Protein AF-A0A0F7HPR6-F1 (afdb_monomer_lite)

Radius of gyration: 33.05 Å; chains: 1; bounding box: 105×75×85 Å

pLDDT: mean 78.43, std 25.04, range [25.97, 98.12]

Organism: NCBI:txid407035

Secondary structure (DSSP, 8-state):
--------------------------------------------------------------------PPPP----PPP-BTTTTPPEEEEEEE-TTS-EEEEEEEEEE--EE--TTS--EESS-EEEEEEETTEEEEEEEE-SSSSEEPPP-TT-SEEEEEEEGGGGGG--EESS--TT-BSS-EEE-S-GGG----S--GGG--EEEEESTTT--GGGEEEEEEE-TTS-EEEEEEEEEE--EE--TTS-EEESS-EEEEEEETTEEEEEEEE-SSSEEPP--TT--EEEEEEEGGGGGT--EEEE-

Foldseek 3Di:
DDDDDDDDDDDDDDDDDDDDDDDDDDDDDDDDDDDDDDDDDDDDDDDDDDDDDDDDDDDDDDDDDDDDDDPDPPPPDPWDFQCPPWDKAAQFDQDLQRDTDGHRQKIKTDKDFDDLVAKKKKQDWKWKWFAAPSHTAFIKTADDDGIAIDDRDNLGGIIMIMDGPVCPVVITMIRHDDPPYYYDRIDTPHDPVNGDDHWDDPVPDDFAFPDALVNLPPVFKDAQWDQDFQRDTDGHHQKIKGDKAFDDLVWKKWWADWWKKWFDQVNHTDGIDTDPDDRGIDDRDPNTGIIMIMDGNVCSRVTTMGTHD

Structure (mmCIF, N/CA/C/O backbone):
data_AF-A0A0F7HPR6-F1
#
_entry.id   AF-A0A0F7HPR6-F1
#
loop_
_atom_site.group_PDB
_atom_site.id
_atom_site.type_symbol
_atom_site.label_atom_id
_atom_site.label_alt_id
_atom_site.label_comp_id
_atom_site.label_asym_id
_atom_site.label_entity_id
_atom_site.label_seq_id
_atom_site.pdbx_PDB_ins_code
_atom_site.Cartn_x
_atom_site.Cartn_y
_atom_site.Cartn_z
_atom_site.occupancy
_atom_site.B_iso_or_equiv
_atom_site.auth_seq_id
_atom_site.auth_comp_id
_atom_site.auth_asym_id
_atom_site.auth_atom_id
_atom_site.pdbx_PDB_model_num
ATOM 1 N N . MET A 1 1 ? -60.932 -25.871 7.232 1.00 42.25 1 MET A N 1
ATOM 2 C CA . MET A 1 1 ? -62.118 -26.356 6.479 1.00 42.25 1 MET A CA 1
ATOM 3 C C . MET A 1 1 ? -62.679 -25.167 5.708 1.00 42.25 1 MET A C 1
ATOM 5 O O . MET A 1 1 ? -62.732 -24.107 6.314 1.00 42.25 1 MET A O 1
ATOM 9 N N . ARG A 1 2 ? -63.089 -25.339 4.436 1.00 34.47 2 ARG A N 1
ATOM 10 C CA . ARG A 1 2 ? -63.225 -24.277 3.396 1.00 34.47 2 ARG A CA 1
ATOM 11 C C . ARG A 1 2 ? -61.843 -23.750 2.936 1.00 34.47 2 ARG A C 1
ATOM 13 O O . ARG A 1 2 ? -61.062 -23.415 3.815 1.00 34.47 2 ARG A O 1
ATOM 20 N N . LEU A 1 3 ? -61.380 -23.757 1.672 1.00 40.06 3 LEU A N 1
ATOM 21 C CA . LEU A 1 3 ? -61.882 -24.068 0.303 1.00 40.06 3 LEU A CA 1
ATOM 22 C C . LEU A 1 3 ? -62.270 -22.853 -0.573 1.00 40.06 3 LEU A C 1
ATOM 24 O O . LEU A 1 3 ? -63.297 -22.240 -0.304 1.00 40.06 3 LEU A O 1
ATOM 28 N N . LEU A 1 4 ? -61.450 -22.620 -1.623 1.00 50.12 4 LEU A N 1
ATOM 29 C CA . LEU A 1 4 ? -61.552 -21.785 -2.856 1.00 50.12 4 LEU A CA 1
ATOM 30 C C . LEU A 1 4 ? -60.158 -21.156 -3.116 1.00 50.12 4 LEU A C 1
ATOM 32 O O . LEU A 1 4 ? -59.693 -20.423 -2.255 1.00 50.12 4 LEU A O 1
ATOM 36 N N . LEU A 1 5 ? -59.368 -21.419 -4.170 1.00 54.47 5 LEU A N 1
ATOM 37 C CA . LEU A 1 5 ? -59.476 -22.232 -5.401 1.00 54.47 5 LEU A CA 1
ATOM 38 C C . LEU A 1 5 ? -60.064 -21.551 -6.667 1.00 54.47 5 LEU A C 1
ATOM 40 O O . LEU A 1 5 ? -61.205 -21.813 -7.030 1.00 54.47 5 LEU A O 1
ATOM 44 N N . PHE A 1 6 ? -59.212 -20.788 -7.373 1.00 46.88 6 PHE A N 1
ATOM 45 C CA . PHE A 1 6 ? -59.125 -20.600 -8.845 1.00 46.88 6 PHE A CA 1
ATOM 46 C C . PHE A 1 6 ? -57.628 -20.344 -9.196 1.00 46.88 6 PHE A C 1
ATOM 48 O O . PHE A 1 6 ? -56.932 -19.838 -8.320 1.00 46.88 6 PHE A O 1
ATOM 55 N N . ILE A 1 7 ? -56.970 -20.694 -10.320 1.00 51.09 7 ILE A N 1
ATOM 56 C CA . ILE A 1 7 ? -57.270 -21.283 -11.655 1.00 51.09 7 ILE A CA 1
ATOM 57 C C . ILE A 1 7 ? -57.458 -20.293 -12.838 1.00 51.09 7 ILE A C 1
ATOM 59 O O . ILE A 1 7 ? -58.494 -19.645 -12.920 1.00 51.09 7 ILE A O 1
ATOM 63 N N . ILE A 1 8 ? -56.514 -20.370 -13.812 1.00 44.34 8 ILE A N 1
ATOM 64 C CA . ILE A 1 8 ? -56.563 -19.960 -15.253 1.00 44.34 8 ILE A CA 1
ATOM 65 C C . ILE A 1 8 ? -56.542 -18.438 -15.561 1.00 44.34 8 ILE A C 1
ATOM 67 O O . ILE A 1 8 ? -57.151 -17.669 -14.835 1.00 44.34 8 ILE A O 1
ATOM 71 N N . LEU A 1 9 ? -55.936 -17.914 -16.650 1.00 41.19 9 LEU A N 1
ATOM 72 C CA . LEU A 1 9 ? -54.880 -18.347 -17.609 1.00 41.19 9 LEU A CA 1
ATOM 73 C C . LEU A 1 9 ? -54.579 -17.153 -18.564 1.00 41.19 9 LEU A C 1
ATOM 75 O O . LEU A 1 9 ? -55.382 -16.227 -18.640 1.00 41.19 9 LEU A O 1
ATOM 79 N N . SER A 1 10 ? -53.508 -17.262 -19.363 1.00 37.22 10 SER A N 1
ATOM 80 C CA . SER A 1 10 ? -53.408 -16.830 -20.782 1.00 37.22 10 SER A CA 1
ATOM 81 C C . SER A 1 10 ? -52.384 -15.744 -21.127 1.00 37.22 10 SER A C 1
ATOM 83 O O . SER A 1 10 ? -52.450 -14.599 -20.700 1.00 37.22 10 SER A O 1
ATOM 85 N N . ILE A 1 11 ? -51.477 -16.159 -22.010 1.00 49.25 11 ILE A N 1
ATOM 86 C CA . ILE A 1 11 ? -50.471 -15.379 -22.734 1.00 49.25 11 ILE A CA 1
ATOM 87 C C . ILE A 1 11 ? -51.144 -14.501 -23.802 1.00 49.25 11 ILE A C 1
ATOM 89 O O . ILE A 1 11 ? -52.072 -14.959 -24.470 1.00 49.25 11 ILE A O 1
ATOM 93 N N . ILE A 1 12 ? -50.586 -13.316 -24.068 1.00 56.28 12 ILE A N 1
ATOM 94 C CA . ILE A 1 12 ? -50.635 -12.694 -25.401 1.00 56.28 12 ILE A CA 1
ATOM 95 C C . ILE A 1 12 ? -49.199 -12.372 -25.823 1.00 56.28 12 ILE A C 1
ATOM 97 O O . ILE A 1 12 ? -48.470 -11.702 -25.098 1.00 56.28 12 ILE A O 1
ATOM 101 N N . VAL A 1 13 ? -48.809 -12.854 -27.003 1.00 48.03 13 VAL A N 1
ATOM 102 C CA . VAL A 1 13 ? -47.590 -12.448 -27.714 1.00 48.03 13 VAL A CA 1
ATOM 103 C C . VAL A 1 13 ? -48.007 -11.510 -28.841 1.00 48.03 13 VAL A C 1
ATOM 105 O O . VAL A 1 13 ? -48.967 -11.805 -29.552 1.00 48.03 13 VAL A O 1
ATOM 108 N N . LEU A 1 14 ? -47.257 -10.428 -29.048 1.00 47.72 14 LEU A N 1
ATOM 109 C CA . LEU A 1 14 ? -47.277 -9.674 -30.298 1.00 47.72 14 LEU A CA 1
ATOM 110 C C . LEU A 1 14 ? -45.856 -9.573 -30.852 1.00 47.72 14 LEU A C 1
ATOM 112 O O . LEU A 1 14 ? -44.939 -9.121 -30.175 1.00 47.72 14 LEU A O 1
ATOM 116 N N . VAL A 1 15 ? -45.706 -10.022 -32.096 1.00 53.66 15 VAL A N 1
ATOM 117 C CA . VAL A 1 15 ? -44.502 -9.912 -32.924 1.00 53.66 15 VAL A CA 1
ATOM 118 C C . VAL A 1 15 ? -44.902 -9.140 -34.172 1.00 53.66 15 VAL A C 1
ATOM 120 O O . VAL A 1 15 ? -45.971 -9.391 -34.730 1.00 53.66 15 VAL A O 1
ATOM 123 N N . GLY A 1 16 ? -44.045 -8.223 -34.612 1.00 33.28 16 GLY A N 1
ATOM 124 C CA . GLY A 1 16 ? -44.257 -7.450 -35.828 1.00 33.28 16 GLY A CA 1
ATOM 125 C C . GLY A 1 16 ? -43.684 -6.037 -35.729 1.00 33.28 16 GLY A C 1
ATOM 126 O O . GLY A 1 16 ? -44.111 -5.299 -34.854 1.00 33.28 16 GLY A O 1
ATOM 127 N N . CYS A 1 17 ? -42.837 -5.518 -36.615 1.00 35.78 17 CYS A N 1
ATOM 128 C CA . CYS A 1 17 ? -41.800 -6.033 -37.524 1.00 35.78 17 CYS A CA 1
ATOM 129 C C . CYS A 1 17 ? -41.499 -4.888 -38.509 1.00 35.78 17 CYS A C 1
ATOM 131 O O . CYS A 1 17 ? -42.431 -4.262 -38.999 1.00 35.78 17 CYS A O 1
ATOM 133 N N . ASN A 1 18 ? -40.227 -4.753 -38.893 1.00 35.78 18 ASN A N 1
ATOM 134 C CA . ASN A 1 18 ? -39.758 -4.169 -40.157 1.00 35.78 18 ASN A CA 1
ATOM 135 C C . ASN A 1 18 ? -39.940 -2.656 -40.416 1.00 35.78 18 ASN A C 1
ATOM 137 O O . ASN A 1 18 ? -41.046 -2.199 -40.686 1.00 35.78 18 ASN A O 1
ATOM 141 N N . GLN A 1 19 ? -38.816 -1.947 -40.586 1.00 37.94 19 GLN A N 1
ATOM 142 C CA . GLN A 1 19 ? -38.522 -1.340 -41.893 1.00 37.94 19 GLN A CA 1
ATOM 143 C C . GLN A 1 19 ? -37.030 -1.011 -42.100 1.00 37.94 19 GLN A C 1
ATOM 145 O O . GLN A 1 19 ? -36.415 -0.293 -41.319 1.00 37.94 19 GLN A O 1
ATOM 150 N N . GLU A 1 20 ? -36.485 -1.535 -43.198 1.00 36.25 20 GLU A N 1
ATOM 151 C CA . GLU A 1 20 ? -35.382 -0.958 -43.987 1.00 36.25 20 GLU A CA 1
ATOM 152 C C . GLU A 1 20 ? -35.839 0.390 -44.611 1.00 36.25 20 GLU A C 1
ATOM 154 O O . GLU A 1 20 ? -37.042 0.653 -44.648 1.00 36.25 20 GLU A O 1
ATOM 159 N N . GLN A 1 21 ? -35.013 1.307 -45.136 1.00 39.78 21 GLN A N 1
ATOM 160 C CA . GLN A 1 21 ? -33.616 1.316 -45.629 1.00 39.78 21 GLN A CA 1
ATOM 161 C C . GLN A 1 21 ? -33.081 2.788 -45.525 1.00 39.78 21 GLN A C 1
ATOM 163 O O . GLN A 1 21 ? -33.871 3.669 -45.173 1.00 39.78 21 GLN A O 1
ATOM 168 N N . PRO A 1 22 ? -31.800 3.118 -45.814 1.00 53.78 22 PRO A N 1
ATOM 169 C CA . PRO A 1 22 ? -31.277 4.491 -45.755 1.00 53.78 22 PRO A CA 1
ATOM 170 C C . PRO A 1 22 ? -31.397 5.222 -47.112 1.00 53.78 22 PRO A C 1
ATOM 172 O O . PRO A 1 22 ? -31.820 4.626 -48.105 1.00 53.78 22 PRO A O 1
ATOM 175 N N . PRO A 1 23 ? -30.939 6.482 -47.184 1.00 42.06 23 PRO A N 1
ATOM 176 C CA . PRO A 1 23 ? -30.288 7.009 -48.379 1.00 42.06 23 PRO A CA 1
ATOM 177 C C . PRO A 1 23 ? -28.822 7.403 -48.119 1.00 42.06 23 PRO A C 1
ATOM 179 O O . PRO A 1 23 ? -28.443 7.783 -47.012 1.00 42.06 23 PRO A O 1
ATOM 182 N N . GLU A 1 24 ? -28.020 7.324 -49.175 1.00 37.41 24 GLU A N 1
ATOM 183 C CA . GLU A 1 24 ? -26.676 7.900 -49.284 1.00 37.41 24 GLU A CA 1
ATOM 184 C C . GLU A 1 24 ? -26.774 9.393 -49.657 1.00 37.41 24 GLU A C 1
ATOM 186 O O . GLU A 1 24 ? -27.790 9.816 -50.208 1.00 37.41 24 GLU A O 1
ATOM 191 N N . ASP A 1 25 ? -25.706 10.166 -49.436 1.00 30.36 25 ASP A N 1
ATOM 192 C CA . ASP A 1 25 ? -25.142 10.993 -50.516 1.00 30.36 25 ASP A CA 1
ATOM 193 C C . ASP A 1 25 ? -23.698 11.411 -50.181 1.00 30.36 25 ASP A C 1
ATOM 195 O O . ASP A 1 25 ? -23.391 11.803 -49.052 1.00 30.36 25 ASP A O 1
ATOM 199 N N . GLU A 1 26 ? -22.803 11.323 -51.164 1.00 36.09 26 GLU A N 1
ATOM 200 C CA . GLU A 1 26 ? -21.435 11.849 -51.080 1.00 36.09 26 GLU A CA 1
ATOM 201 C C . GLU A 1 26 ? -21.403 13.319 -51.526 1.00 36.09 26 GLU A C 1
ATOM 203 O O . GLU A 1 26 ? -22.214 13.736 -52.350 1.00 36.09 26 GLU A O 1
ATOM 208 N N . ASN A 1 27 ? -20.406 14.094 -51.088 1.00 29.94 27 ASN A N 1
ATOM 209 C CA . ASN A 1 27 ? -19.780 15.125 -51.927 1.00 29.94 27 ASN A CA 1
ATOM 210 C C . ASN A 1 27 ? -18.374 15.472 -51.398 1.00 29.94 27 ASN A C 1
ATOM 212 O O . ASN A 1 27 ? -18.103 15.344 -50.206 1.00 29.94 27 ASN A O 1
ATOM 216 N N . ALA A 1 28 ? -17.479 15.881 -52.299 1.00 31.31 28 ALA A N 1
ATOM 217 C CA . ALA A 1 28 ? -16.045 16.090 -52.047 1.00 31.31 28 ALA A CA 1
ATOM 218 C C . ALA A 1 28 ? -15.588 17.489 -52.532 1.00 31.31 28 ALA A C 1
ATOM 220 O O . ALA A 1 28 ? -16.435 18.362 -52.698 1.00 31.31 28 ALA A O 1
ATOM 221 N N . ILE A 1 29 ? -14.283 17.655 -52.834 1.00 31.78 29 ILE A N 1
ATOM 222 C CA . ILE A 1 29 ? -13.607 18.872 -53.368 1.00 31.78 29 ILE A CA 1
ATOM 223 C C . ILE A 1 29 ? -13.316 19.898 -52.241 1.00 31.78 29 ILE A C 1
ATOM 225 O O . ILE A 1 29 ? -14.244 20.437 -51.652 1.00 31.78 29 ILE A O 1
ATOM 229 N N . GLN A 1 30 ? -12.086 20.027 -51.709 1.00 30.05 30 GLN A N 1
ATOM 230 C CA . GLN A 1 30 ? -10.780 20.488 -52.261 1.00 30.05 30 GLN A CA 1
ATOM 231 C C . GLN A 1 30 ? -10.606 22.021 -52.330 1.00 30.05 30 GLN A C 1
ATOM 233 O O . GLN A 1 30 ? -11.304 22.677 -53.092 1.00 30.05 30 GLN A O 1
ATOM 238 N N . ASP A 1 31 ? -9.646 22.549 -51.556 1.00 26.34 31 ASP A N 1
ATOM 239 C CA . ASP A 1 31 ? -8.414 23.269 -51.980 1.00 26.34 31 ASP A CA 1
ATOM 240 C C . ASP A 1 31 ? -7.549 23.492 -50.699 1.00 26.34 31 ASP A C 1
ATOM 242 O O . ASP A 1 31 ? -8.129 23.574 -49.615 1.00 26.34 31 ASP A O 1
ATOM 246 N N . GLU A 1 32 ? -6.207 23.444 -50.612 1.00 31.98 32 GLU A N 1
ATOM 247 C CA . GLU A 1 32 ? -5.037 23.696 -51.501 1.00 31.98 32 GLU A CA 1
ATOM 248 C C . GLU A 1 32 ? -4.606 25.170 -51.680 1.00 31.98 32 GLU A C 1
ATOM 250 O O . GLU A 1 32 ? -5.445 26.067 -51.648 1.00 31.98 32 GLU A O 1
ATOM 255 N N . THR A 1 33 ? -3.297 25.400 -51.939 1.00 27.27 33 THR A N 1
ATOM 256 C CA . THR A 1 33 ? -2.590 26.722 -52.078 1.00 27.27 33 THR A CA 1
ATOM 257 C C . THR A 1 33 ? -2.244 27.380 -50.714 1.00 27.27 33 THR A C 1
ATOM 259 O O . THR A 1 33 ? -3.151 27.670 -49.941 1.00 27.27 33 THR A O 1
ATOM 262 N N . SER A 1 34 ? -0.988 27.463 -50.219 1.00 29.58 34 SER A N 1
ATOM 263 C CA . SER A 1 34 ? 0.229 28.239 -50.628 1.00 29.58 34 SER A CA 1
ATOM 264 C C . SER A 1 34 ? 0.097 29.776 -50.437 1.00 29.58 34 SER A C 1
ATOM 266 O O . SER A 1 34 ? -1.025 30.271 -50.392 1.00 29.58 34 SER A O 1
ATOM 268 N N . GLU A 1 35 ? 1.117 30.626 -50.204 1.00 30.45 35 GLU A N 1
ATOM 269 C CA . GLU A 1 35 ? 2.611 30.617 -50.212 1.00 30.45 35 GLU A CA 1
ATOM 270 C C . GLU A 1 35 ? 3.121 31.520 -49.035 1.00 30.45 35 GLU A C 1
ATOM 272 O O . GLU A 1 35 ? 2.364 32.366 -48.565 1.00 30.45 35 GLU A O 1
ATOM 277 N N . GLU A 1 36 ? 4.254 31.288 -48.346 1.00 28.09 36 GLU A N 1
ATOM 278 C CA . GLU A 1 36 ? 5.690 31.568 -48.658 1.00 28.09 36 GLU A CA 1
ATOM 279 C C . GLU A 1 36 ? 6.175 33.047 -48.482 1.00 28.09 36 GLU A C 1
ATOM 281 O O . GLU A 1 36 ? 5.437 33.982 -48.776 1.00 28.09 36 GLU A O 1
ATOM 286 N N . ASN A 1 37 ? 7.459 33.228 -48.088 1.00 29.25 37 ASN A N 1
ATOM 287 C CA . ASN A 1 37 ? 8.299 34.461 -48.053 1.00 29.25 37 ASN A CA 1
ATOM 288 C C . ASN A 1 37 ? 8.077 35.457 -46.877 1.00 29.25 37 ASN A C 1
ATOM 290 O O . ASN A 1 37 ? 6.956 35.615 -46.411 1.00 29.25 37 ASN A O 1
ATOM 294 N N . THR A 1 38 ? 9.068 36.183 -46.312 1.00 27.17 38 THR A N 1
ATOM 295 C CA . THR A 1 38 ? 10.557 36.304 -46.479 1.00 27.17 38 THR A CA 1
ATOM 296 C C . THR A 1 38 ? 11.140 36.981 -45.201 1.00 27.17 38 THR A C 1
ATOM 298 O O . THR A 1 38 ? 10.465 3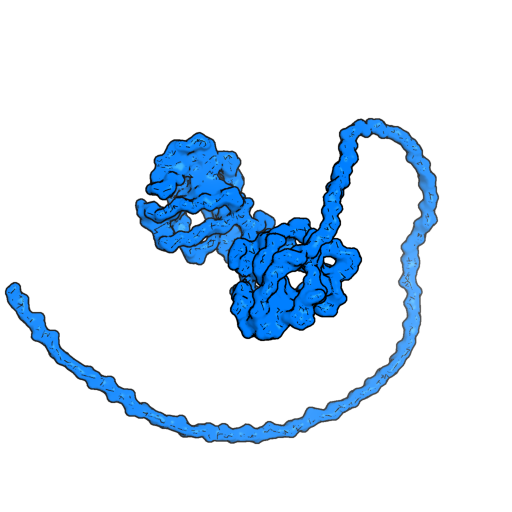7.859 -44.676 1.00 27.17 38 THR A O 1
ATOM 301 N N . VAL A 1 39 ? 12.218 36.509 -44.541 1.00 28.83 39 VAL A N 1
ATOM 302 C CA . VAL A 1 39 ? 13.685 36.753 -44.749 1.00 28.83 39 VAL A CA 1
ATOM 303 C C . VAL A 1 39 ? 14.242 38.090 -44.180 1.00 28.83 39 VAL A C 1
ATOM 305 O O . VAL A 1 39 ? 13.776 39.146 -44.588 1.00 28.83 39 VAL A O 1
ATOM 308 N N . GLU A 1 40 ? 15.296 37.983 -43.335 1.00 30.33 40 GLU A N 1
ATOM 309 C CA . GLU A 1 40 ? 16.289 39.013 -42.882 1.00 30.33 40 GLU A CA 1
ATOM 310 C C . GLU A 1 40 ? 15.754 40.226 -42.046 1.00 30.33 40 GLU A C 1
ATOM 312 O O . GLU A 1 40 ? 14.558 40.502 -42.050 1.00 30.33 40 GLU A O 1
ATOM 317 N N . ASP A 1 41 ? 16.526 40.959 -41.214 1.00 25.97 41 A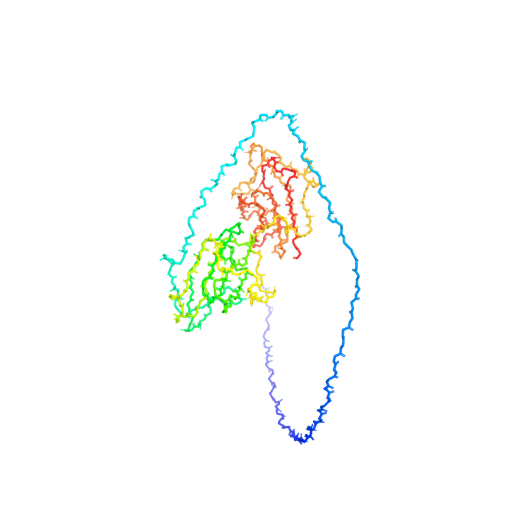SP A N 1
ATOM 318 C CA . ASP A 1 41 ? 17.986 40.984 -40.940 1.00 25.97 41 ASP A CA 1
ATOM 319 C C . ASP A 1 41 ? 18.349 41.436 -39.483 1.00 25.97 41 ASP A C 1
ATOM 321 O O . ASP A 1 41 ? 17.463 41.762 -38.688 1.00 25.97 41 ASP A O 1
ATOM 325 N N . ASP A 1 42 ? 19.657 41.477 -39.180 1.00 27.22 42 ASP A N 1
ATOM 326 C CA . ASP A 1 42 ? 20.412 42.033 -38.026 1.00 27.22 42 ASP A CA 1
ATOM 327 C C . ASP A 1 42 ? 19.833 43.231 -37.220 1.00 27.22 42 ASP A C 1
ATOM 329 O O . ASP A 1 42 ? 19.223 44.146 -37.776 1.00 27.22 42 ASP A O 1
ATOM 333 N N . THR A 1 43 ? 20.213 43.349 -35.927 1.00 29.39 43 THR A N 1
ATOM 334 C CA . THR A 1 43 ? 21.189 44.365 -35.403 1.00 29.39 43 THR A CA 1
ATOM 335 C C . THR A 1 43 ? 21.323 44.332 -33.856 1.00 29.39 43 THR A C 1
ATOM 337 O O . THR A 1 43 ? 20.371 44.043 -33.134 1.00 29.39 43 THR A O 1
ATOM 340 N N . GLU A 1 44 ? 22.520 44.650 -33.343 1.00 30.39 44 GLU A N 1
ATOM 341 C CA . GLU A 1 44 ? 22.894 44.790 -31.920 1.00 30.39 44 GLU A CA 1
ATOM 342 C C . GLU A 1 44 ? 22.322 46.056 -31.228 1.00 30.39 44 GLU A C 1
ATOM 344 O O . GLU A 1 44 ? 22.182 47.090 -31.873 1.00 30.39 44 GLU A O 1
ATOM 349 N N . GLU A 1 45 ? 22.156 46.052 -29.894 1.00 30.02 45 GLU A N 1
ATOM 350 C CA . GLU A 1 45 ? 22.864 47.009 -29.006 1.00 30.02 45 GLU A CA 1
ATOM 351 C C . GLU A 1 45 ? 22.797 46.582 -27.518 1.00 30.02 45 GLU A C 1
ATOM 353 O O . GLU A 1 45 ? 22.067 45.655 -27.164 1.00 30.02 45 GLU A O 1
ATOM 358 N N . ALA A 1 46 ? 23.586 47.222 -26.639 1.00 29.59 46 ALA A N 1
ATOM 359 C CA . ALA A 1 46 ? 23.808 46.779 -25.254 1.00 29.59 46 ALA A CA 1
ATOM 360 C C . ALA A 1 46 ? 23.772 47.911 -24.203 1.00 29.59 46 ALA A C 1
ATOM 362 O O . ALA A 1 46 ? 24.239 49.020 -24.453 1.00 29.59 46 ALA A O 1
ATOM 363 N N . ALA A 1 47 ? 23.291 47.591 -22.993 1.00 30.1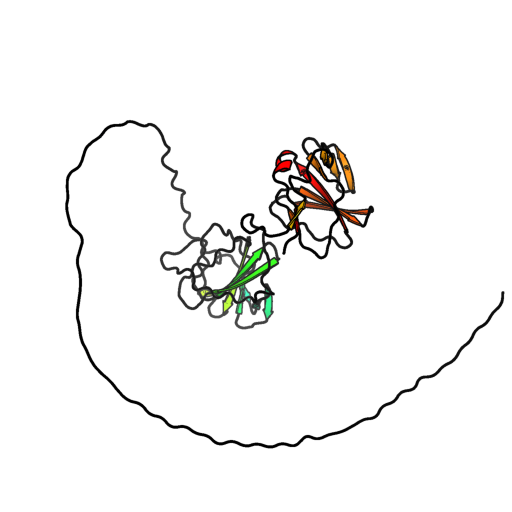1 47 ALA A N 1
ATOM 364 C CA . ALA A 1 47 ? 23.393 48.370 -21.745 1.00 30.11 47 ALA A CA 1
ATOM 365 C C . ALA A 1 47 ? 22.956 47.463 -20.559 1.00 30.11 47 ALA A C 1
ATOM 367 O O . ALA A 1 47 ? 22.090 46.618 -20.762 1.00 30.11 47 ALA A O 1
ATOM 368 N N . SER A 1 48 ? 23.454 47.548 -19.316 1.00 28.12 48 SER A N 1
ATOM 369 C CA . SER A 1 48 ? 24.471 48.421 -18.697 1.00 28.12 48 SER A CA 1
ATOM 370 C C . SER A 1 48 ? 25.107 47.733 -17.460 1.00 28.12 48 SER A C 1
ATOM 372 O O . SER A 1 48 ? 24.654 46.666 -17.061 1.00 28.12 48 SER A O 1
ATOM 374 N N . SER A 1 49 ? 26.127 48.377 -16.869 1.00 30.23 49 SER A N 1
ATOM 375 C CA . SER A 1 49 ? 26.514 48.426 -15.429 1.00 30.23 49 SER A CA 1
ATOM 376 C C . SER A 1 49 ? 25.649 47.655 -14.403 1.00 30.23 49 SER A C 1
ATOM 378 O O . SER A 1 49 ? 24.426 47.741 -14.461 1.00 30.23 49 SER A O 1
ATOM 380 N N . GLU A 1 50 ? 26.183 47.058 -13.333 1.00 30.41 50 GLU A N 1
ATOM 381 C CA . GLU A 1 50 ? 27.514 47.151 -12.691 1.00 30.41 50 GLU A CA 1
ATOM 382 C C . GLU A 1 50 ? 27.640 46.005 -11.660 1.00 30.41 50 GLU A C 1
ATOM 384 O O . GLU A 1 50 ? 26.619 45.472 -11.238 1.00 30.41 50 GLU A O 1
ATOM 389 N N . GLU A 1 51 ? 28.852 45.663 -11.207 1.00 30.75 51 GLU A N 1
ATOM 390 C CA . GLU A 1 51 ? 29.154 45.555 -9.764 1.00 30.75 51 GLU A CA 1
ATOM 391 C C . GLU A 1 51 ? 30.674 45.481 -9.509 1.00 30.75 51 GLU A C 1
ATOM 393 O O . GLU A 1 51 ? 31.467 45.275 -10.434 1.00 30.75 51 GLU A O 1
ATOM 398 N N . THR A 1 52 ? 31.085 45.729 -8.263 1.00 29.41 52 THR A N 1
ATOM 399 C CA . THR A 1 52 ? 32.445 46.168 -7.911 1.00 29.41 52 THR A CA 1
ATOM 400 C C . THR A 1 52 ? 33.257 45.105 -7.167 1.00 29.41 52 THR A C 1
ATOM 402 O O . THR A 1 52 ? 32.866 44.631 -6.104 1.00 29.41 52 THR A O 1
ATOM 405 N N . ASP A 1 53 ? 34.453 44.801 -7.673 1.00 30.11 53 ASP A N 1
ATOM 406 C CA . ASP A 1 53 ? 35.439 43.953 -6.993 1.00 30.11 53 ASP A CA 1
ATOM 407 C C . ASP A 1 53 ? 36.178 44.738 -5.886 1.00 30.11 53 ASP A C 1
ATOM 409 O O . ASP A 1 53 ? 36.734 45.814 -6.134 1.00 30.11 53 ASP A O 1
ATOM 413 N N . THR A 1 54 ? 36.184 44.240 -4.645 1.00 31.05 54 THR A N 1
ATOM 414 C CA . THR A 1 54 ? 36.995 44.786 -3.538 1.00 31.05 54 THR A CA 1
ATOM 415 C C . THR A 1 54 ? 37.299 43.714 -2.486 1.00 31.05 54 THR A C 1
ATOM 417 O O . THR A 1 54 ? 36.435 43.295 -1.720 1.00 31.05 54 THR A O 1
ATOM 420 N N . GLN A 1 55 ? 38.569 43.320 -2.405 1.00 38.38 55 GLN A N 1
ATOM 421 C CA . GLN A 1 55 ? 39.128 42.483 -1.336 1.00 38.38 55 GLN A CA 1
ATOM 422 C C . GLN A 1 55 ? 39.324 43.288 -0.037 1.00 38.38 55 GLN A C 1
ATOM 424 O O . GLN A 1 55 ? 39.616 44.479 -0.123 1.00 38.38 55 GLN A O 1
ATOM 429 N N . ILE A 1 56 ? 39.299 42.629 1.136 1.00 33.03 56 ILE A N 1
ATOM 430 C CA . ILE A 1 56 ? 40.274 42.843 2.235 1.00 33.03 56 ILE A CA 1
ATOM 431 C C . ILE A 1 56 ? 40.163 41.767 3.344 1.00 33.03 56 ILE A C 1
ATOM 433 O O . ILE A 1 56 ? 39.117 41.585 3.953 1.00 33.03 56 ILE A O 1
ATOM 437 N N . GLU A 1 57 ? 41.299 41.092 3.544 1.00 30.83 57 GLU A N 1
ATOM 438 C CA . GLU A 1 57 ? 41.937 40.515 4.751 1.00 30.83 57 GLU A CA 1
ATOM 439 C C . GLU A 1 57 ? 41.150 39.848 5.907 1.00 30.83 57 GLU A C 1
ATOM 441 O O . GLU A 1 57 ? 40.198 40.372 6.483 1.00 30.83 57 GLU A O 1
ATOM 446 N N . ASP A 1 58 ? 41.725 38.717 6.337 1.00 32.06 58 ASP A N 1
ATOM 447 C CA . ASP A 1 58 ? 41.417 37.915 7.525 1.00 32.06 58 ASP A CA 1
ATOM 448 C C . ASP A 1 58 ? 41.343 38.674 8.863 1.00 32.06 58 ASP A C 1
ATOM 450 O O . ASP A 1 58 ? 42.061 39.647 9.118 1.00 32.06 58 ASP A O 1
ATOM 454 N N . LYS A 1 59 ? 40.628 38.066 9.822 1.00 30.38 59 LYS A N 1
ATOM 455 C CA . LYS A 1 59 ? 40.972 38.154 11.249 1.00 30.38 59 LYS A CA 1
ATOM 456 C C . LYS A 1 59 ? 40.912 36.789 11.930 1.00 30.38 59 LYS A C 1
ATOM 458 O O . LYS A 1 59 ? 39.959 36.040 11.758 1.00 30.38 59 LYS A O 1
ATOM 463 N N . LEU A 1 60 ? 41.948 36.508 12.717 1.00 35.56 60 LEU A N 1
ATOM 464 C CA . LEU A 1 60 ? 42.174 35.237 13.401 1.00 35.56 60 LEU A CA 1
ATOM 465 C C . LEU A 1 60 ? 41.404 35.109 14.725 1.00 35.56 60 LEU A C 1
ATOM 467 O O . LEU A 1 60 ? 41.318 36.071 15.482 1.00 35.56 60 LEU A O 1
ATOM 471 N N . GLU A 1 61 ? 40.989 33.863 14.977 1.00 32.09 61 GLU A N 1
ATOM 472 C CA . GLU A 1 61 ? 40.950 33.140 16.263 1.00 32.09 61 GLU A CA 1
ATOM 473 C C . GLU A 1 61 ? 40.166 33.705 17.466 1.00 32.09 61 GLU A C 1
ATOM 475 O O . GLU A 1 61 ? 40.447 34.784 17.985 1.00 32.09 61 GLU A O 1
ATOM 480 N N . GLY A 1 62 ? 39.325 32.833 18.044 1.00 28.94 62 GLY A N 1
ATOM 481 C CA . GLY A 1 62 ? 39.261 32.705 19.504 1.00 28.94 62 GLY A CA 1
ATOM 482 C C . GLY A 1 62 ? 37.895 32.418 20.129 1.00 28.94 62 GLY A C 1
ATOM 483 O O . GLY A 1 62 ? 37.362 33.306 20.788 1.00 28.94 62 GLY A O 1
ATOM 484 N N . ASP A 1 63 ? 37.394 31.182 20.031 1.00 26.41 63 ASP A N 1
ATOM 485 C CA . ASP A 1 63 ? 36.630 30.570 21.132 1.00 26.41 63 ASP A CA 1
ATOM 486 C C . ASP A 1 63 ? 36.763 29.035 21.107 1.00 26.41 63 ASP A C 1
ATOM 488 O O . ASP A 1 63 ? 36.882 28.439 20.033 1.00 26.41 63 ASP A O 1
ATOM 492 N N . ASP A 1 64 ? 36.761 28.407 22.282 1.00 38.00 64 ASP A N 1
ATOM 493 C CA . ASP A 1 64 ? 36.862 26.952 22.456 1.00 38.00 64 ASP A CA 1
ATOM 494 C C . ASP A 1 64 ? 35.461 26.366 22.688 1.00 38.00 64 ASP A C 1
ATOM 496 O O . ASP A 1 64 ? 34.727 26.811 23.570 1.00 38.00 64 ASP A O 1
ATOM 500 N N . THR A 1 65 ? 35.068 25.321 21.955 1.00 34.22 65 THR A N 1
ATOM 501 C CA . THR A 1 65 ? 33.863 24.545 22.308 1.00 34.22 65 THR A CA 1
ATOM 502 C C . THR A 1 65 ? 34.081 23.052 22.090 1.00 34.22 65 THR A C 1
ATOM 504 O O . THR A 1 65 ? 34.517 22.614 21.026 1.00 34.22 65 THR A O 1
ATOM 507 N N . GLU A 1 66 ? 33.806 22.258 23.124 1.00 36.16 66 GLU A N 1
ATOM 508 C CA . GLU A 1 66 ? 34.043 20.815 23.113 1.00 36.16 66 GLU A CA 1
ATOM 509 C C . GLU A 1 66 ? 32.983 20.045 22.309 1.00 36.16 66 GLU A C 1
ATOM 511 O O . GLU A 1 66 ? 31.800 20.377 22.316 1.00 36.16 66 GLU A O 1
ATOM 516 N N . GLY A 1 67 ? 33.407 18.921 21.726 1.00 43.16 67 GLY A N 1
ATOM 517 C CA . GLY A 1 67 ? 32.625 17.686 21.798 1.00 43.16 67 GLY A CA 1
ATOM 518 C C . GLY A 1 67 ? 31.269 17.641 21.090 1.00 43.16 67 GLY A C 1
ATOM 519 O O . GLY A 1 67 ? 30.267 17.352 21.736 1.00 43.16 67 GLY A O 1
ATOM 520 N N . TYR A 1 68 ? 31.260 17.740 19.758 1.00 35.47 68 TYR A N 1
ATOM 521 C CA . TYR A 1 68 ? 30.247 17.043 18.956 1.00 35.47 68 TYR A CA 1
ATOM 522 C C . TYR A 1 68 ? 30.882 15.884 18.195 1.00 35.47 68 TYR A C 1
ATOM 524 O O . TYR A 1 68 ? 31.994 15.989 17.673 1.00 35.47 68 TYR A O 1
ATOM 532 N N . GLY A 1 69 ? 30.185 14.747 18.185 1.00 37.59 69 GLY A N 1
ATOM 533 C CA . GLY A 1 69 ? 30.638 13.552 17.487 1.00 37.59 69 GLY A CA 1
ATOM 534 C C . GLY A 1 69 ? 30.777 13.833 15.996 1.00 37.59 69 GLY A C 1
ATOM 535 O O . GLY A 1 69 ? 29.869 14.388 15.380 1.00 37.59 69 GLY A O 1
ATOM 536 N N . LYS A 1 70 ? 31.901 13.416 15.404 1.00 35.59 70 LYS A N 1
ATOM 537 C CA . LYS A 1 70 ? 31.985 13.254 13.951 1.00 35.59 70 LYS A CA 1
ATOM 538 C C . LYS A 1 70 ? 30.816 12.343 13.544 1.00 35.59 70 LYS A C 1
ATOM 540 O O . LYS A 1 70 ? 30.741 11.256 14.119 1.00 35.59 70 LYS A O 1
ATOM 545 N N . PRO A 1 71 ? 29.933 12.736 12.605 1.00 40.69 71 PRO A N 1
ATOM 546 C CA . PRO A 1 71 ? 28.881 11.840 12.148 1.00 40.69 71 PRO A CA 1
ATOM 547 C C . PRO A 1 71 ? 29.538 10.559 11.639 1.00 40.69 71 PRO A C 1
ATOM 549 O O . PRO A 1 71 ? 30.516 10.617 10.881 1.00 40.69 71 PRO A O 1
ATOM 552 N N . GLU A 1 72 ? 29.048 9.407 12.096 1.00 38.62 72 GLU A N 1
ATOM 553 C CA . GLU A 1 72 ? 29.470 8.142 11.513 1.00 38.62 72 GLU A CA 1
ATOM 554 C C . GLU A 1 72 ? 29.073 8.186 10.041 1.00 38.62 72 GLU A C 1
ATOM 556 O O . GLU A 1 72 ? 27.901 8.357 9.704 1.00 38.62 72 GLU A O 1
ATOM 561 N N . LYS A 1 73 ? 30.070 8.113 9.148 1.00 38.59 73 LYS A N 1
ATOM 562 C CA . LYS A 1 73 ? 29.771 7.961 7.732 1.00 38.59 73 LYS A CA 1
ATOM 563 C C . LYS A 1 73 ? 29.142 6.580 7.611 1.00 38.59 73 LYS A C 1
ATOM 565 O O . LYS A 1 73 ? 29.861 5.595 7.763 1.00 38.59 73 LYS A O 1
ATOM 570 N N . SER A 1 74 ? 27.834 6.540 7.364 1.00 45.88 74 SER A N 1
ATOM 571 C CA . SER A 1 74 ? 27.142 5.315 6.978 1.00 45.88 74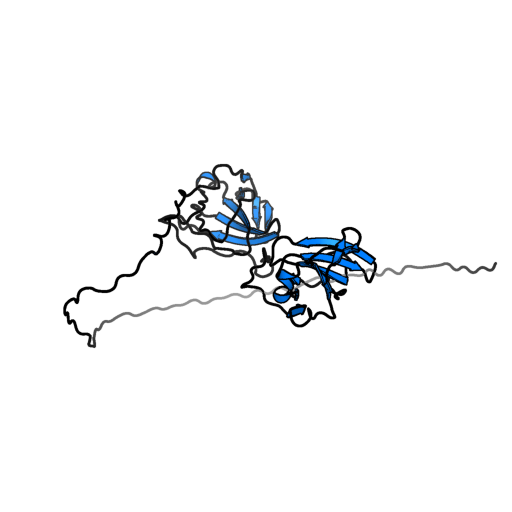 SER A CA 1
ATOM 572 C C . SER A 1 74 ? 27.970 4.625 5.897 1.00 45.88 74 SER A C 1
ATOM 574 O O . SER A 1 74 ? 28.377 5.270 4.922 1.00 45.88 74 SER A O 1
ATOM 576 N N . GLU A 1 75 ? 28.289 3.347 6.095 1.00 46.53 75 GLU A N 1
ATOM 577 C CA . GLU A 1 75 ? 28.924 2.556 5.048 1.00 46.53 75 GLU A CA 1
ATOM 578 C C . GLU A 1 75 ? 27.858 2.247 3.998 1.00 46.53 75 GLU A C 1
ATOM 580 O O . GLU A 1 75 ? 27.165 1.234 4.068 1.00 46.53 75 GLU A O 1
ATOM 585 N N . GLU A 1 76 ? 27.710 3.185 3.057 1.00 63.28 76 GLU A N 1
ATOM 586 C CA . GLU A 1 76 ? 26.947 3.032 1.819 1.00 63.28 76 GLU A CA 1
ATOM 587 C C . GLU A 1 76 ? 27.320 1.685 1.193 1.00 63.28 76 GLU A C 1
ATOM 589 O O . GLU A 1 76 ? 28.449 1.483 0.733 1.00 63.28 76 GLU A O 1
ATOM 594 N N . GLN A 1 77 ? 26.381 0.740 1.244 1.00 74.94 77 GLN A N 1
ATOM 595 C CA . GLN A 1 77 ? 26.550 -0.556 0.608 1.00 74.94 77 GLN A CA 1
ATOM 596 C C . GLN A 1 77 ? 26.629 -0.339 -0.911 1.00 74.94 77 GLN A C 1
ATOM 598 O O . GLN A 1 77 ? 25.980 0.572 -1.430 1.00 74.94 77 GLN A O 1
ATOM 603 N N . PRO A 1 78 ? 27.448 -1.122 -1.636 1.00 87.06 78 PRO A N 1
ATOM 604 C CA . PRO A 1 78 ? 27.511 -1.006 -3.087 1.00 87.06 78 PRO A CA 1
ATOM 605 C C . PRO A 1 78 ? 26.129 -1.305 -3.697 1.00 87.06 78 PRO A C 1
ATOM 607 O O . PRO A 1 78 ? 25.446 -2.190 -3.175 1.00 87.06 78 PRO A O 1
ATOM 610 N N . PRO A 1 79 ? 25.732 -0.629 -4.793 1.00 92.88 79 PRO A N 1
ATOM 611 C CA . PRO A 1 79 ? 24.472 -0.905 -5.475 1.00 92.88 79 PRO A CA 1
ATOM 612 C C . PRO A 1 79 ? 24.314 -2.389 -5.822 1.00 92.88 79 PRO A C 1
ATOM 614 O O . PRO A 1 79 ? 25.229 -3.021 -6.359 1.00 92.88 79 PRO A O 1
ATOM 617 N N . GLU A 1 80 ? 23.141 -2.930 -5.519 1.00 95.31 80 GLU A N 1
ATOM 618 C CA . GLU A 1 80 ? 22.765 -4.327 -5.728 1.00 95.31 80 GLU A CA 1
ATOM 619 C C . GLU A 1 80 ? 21.704 -4.401 -6.830 1.00 95.31 80 GLU A C 1
ATOM 621 O O . GLU A 1 80 ? 20.702 -3.687 -6.764 1.00 95.31 80 GLU A O 1
ATOM 626 N N . ASP A 1 81 ? 21.925 -5.249 -7.841 1.00 96.31 81 ASP A N 1
ATOM 627 C CA . ASP A 1 81 ? 20.908 -5.555 -8.852 1.00 96.31 81 ASP A CA 1
ATOM 628 C C . ASP A 1 81 ? 19.894 -6.558 -8.290 1.00 96.31 81 ASP A C 1
ATOM 630 O O . ASP A 1 81 ? 20.194 -7.737 -8.064 1.00 96.31 81 ASP A O 1
ATOM 634 N N . LEU A 1 82 ? 18.670 -6.076 -8.106 1.00 96.19 82 LEU A N 1
ATOM 635 C CA . LEU A 1 82 ? 17.560 -6.826 -7.537 1.00 96.19 82 LEU A CA 1
ATOM 636 C C . LEU A 1 82 ? 16.927 -7.822 -8.520 1.00 96.19 82 LEU A C 1
ATOM 638 O O . LEU A 1 82 ? 16.062 -8.588 -8.102 1.00 96.19 82 LEU A O 1
ATOM 642 N N . LEU A 1 83 ? 17.328 -7.843 -9.799 1.00 95.25 83 LEU A N 1
ATOM 643 C CA . LEU A 1 83 ? 16.845 -8.832 -10.774 1.00 95.25 83 LEU A CA 1
ATOM 644 C C . LEU A 1 83 ? 17.678 -10.118 -10.815 1.00 95.25 83 LEU A C 1
ATOM 646 O O . LEU A 1 83 ? 17.203 -11.127 -11.338 1.00 95.25 83 LEU A O 1
ATOM 650 N N . SER A 1 84 ? 18.873 -10.109 -10.225 1.00 86.81 84 SER A N 1
ATOM 651 C CA . SER A 1 84 ? 19.851 -11.203 -10.271 1.00 86.81 84 SER A CA 1
ATOM 652 C C . SER A 1 84 ? 19.321 -12.593 -9.862 1.00 86.81 84 SER A C 1
ATOM 654 O O . SER A 1 84 ? 19.689 -13.584 -10.495 1.00 86.81 84 SER A O 1
ATOM 656 N N . ASP A 1 85 ? 18.420 -12.671 -8.874 1.00 85.31 85 ASP A N 1
ATOM 657 C CA . ASP A 1 85 ? 17.741 -13.908 -8.428 1.00 85.31 85 ASP A CA 1
ATOM 658 C C . ASP A 1 85 ? 16.235 -13.967 -8.814 1.00 85.31 85 ASP A C 1
ATOM 660 O O . ASP A 1 85 ? 15.509 -14.887 -8.418 1.00 85.31 85 ASP A O 1
ATOM 664 N N . VAL A 1 86 ? 15.726 -13.009 -9.602 1.00 89.31 86 VAL A N 1
ATOM 665 C CA . VAL A 1 86 ? 14.287 -12.873 -9.906 1.00 89.31 86 VAL A CA 1
ATOM 666 C C . VAL A 1 86 ? 13.858 -13.698 -11.122 1.00 89.31 86 VAL A C 1
ATOM 668 O O . VAL A 1 86 ? 14.451 -13.671 -12.200 1.00 89.31 86 VAL A O 1
ATOM 671 N N . THR A 1 87 ? 12.744 -14.419 -10.973 1.00 91.00 87 THR A N 1
ATOM 672 C CA . THR A 1 87 ? 12.120 -15.160 -12.077 1.00 91.00 87 THR A CA 1
ATOM 673 C C . THR A 1 87 ? 11.174 -14.266 -12.877 1.00 91.00 87 THR A C 1
ATOM 675 O O . THR A 1 87 ? 10.337 -13.561 -12.320 1.00 91.00 87 THR A O 1
ATOM 678 N N . PHE A 1 88 ? 11.269 -14.348 -14.207 1.00 95.00 88 PHE A N 1
ATOM 679 C CA . PHE A 1 88 ? 10.356 -13.666 -15.121 1.00 95.00 88 PHE A CA 1
ATOM 680 C C . PHE A 1 88 ? 9.223 -14.586 -15.597 1.00 95.00 88 PHE A C 1
ATOM 682 O O . PHE A 1 88 ? 9.461 -15.639 -16.200 1.00 95.00 88 PHE A O 1
ATOM 689 N N . LYS A 1 89 ? 7.981 -14.139 -15.406 1.00 96.06 89 LYS A N 1
ATOM 690 C CA . LYS A 1 89 ? 6.771 -14.708 -15.997 1.00 96.06 89 LYS A CA 1
ATOM 691 C C . LYS A 1 89 ? 6.639 -14.248 -17.450 1.00 96.06 89 LYS A C 1
ATOM 693 O O . LYS A 1 89 ? 6.352 -13.093 -17.754 1.00 96.06 89 LYS A O 1
ATOM 698 N N . GLU A 1 90 ? 6.864 -15.189 -18.354 1.00 96.69 90 GLU A N 1
ATOM 699 C CA . GLU A 1 90 ? 6.907 -14.980 -19.802 1.00 96.69 90 GLU A CA 1
ATOM 700 C C . GLU A 1 90 ? 5.505 -14.883 -20.434 1.00 96.69 90 GLU A C 1
ATOM 702 O O . GLU A 1 90 ? 4.632 -15.706 -20.152 1.00 96.69 90 GLU A O 1
ATOM 707 N N . GLY A 1 91 ? 5.309 -13.932 -21.353 1.00 96.62 91 GLY A N 1
ATOM 708 C CA . GLY A 1 91 ? 4.070 -13.757 -22.125 1.00 96.62 91 GLY A CA 1
ATOM 709 C C . GLY A 1 91 ? 3.005 -12.868 -21.475 1.00 96.62 91 GLY A C 1
ATOM 710 O O . GLY A 1 91 ? 1.868 -12.861 -21.950 1.00 96.62 91 GLY A O 1
ATOM 711 N N . PHE A 1 92 ? 3.364 -12.135 -20.420 1.00 96.25 92 PHE A N 1
ATOM 712 C CA . PHE A 1 92 ? 2.489 -11.227 -19.677 1.00 96.25 92 PHE A CA 1
ATOM 713 C C . PHE A 1 92 ? 3.185 -9.892 -19.396 1.00 96.25 92 PHE A C 1
ATOM 715 O O . PHE A 1 92 ? 4.415 -9.814 -19.374 1.00 96.25 92 PHE A O 1
ATOM 722 N N . TRP A 1 93 ? 2.383 -8.860 -19.152 1.00 95.81 93 TRP A N 1
ATOM 723 C CA . TRP A 1 93 ? 2.788 -7.598 -18.527 1.00 95.81 93 TRP A CA 1
ATOM 724 C C . TRP A 1 93 ? 1.710 -7.174 -17.530 1.00 95.81 93 TRP A C 1
ATOM 726 O O . TRP A 1 93 ? 0.562 -7.612 -17.644 1.00 95.81 93 TRP A O 1
ATOM 736 N N . ILE A 1 94 ? 2.072 -6.324 -16.574 1.00 95.44 94 ILE A N 1
ATOM 737 C CA . ILE A 1 94 ? 1.090 -5.643 -15.732 1.00 95.44 94 ILE A CA 1
ATOM 738 C C . ILE A 1 94 ? 0.443 -4.514 -16.538 1.00 95.44 94 ILE A C 1
ATOM 740 O O . ILE A 1 94 ? 1.138 -3.633 -17.046 1.00 95.44 94 ILE A O 1
ATOM 744 N N . ASN A 1 95 ? -0.881 -4.564 -16.678 1.00 89.81 95 ASN A N 1
ATOM 745 C CA . ASN A 1 95 ? -1.658 -3.528 -17.353 1.00 89.81 95 ASN A CA 1
ATOM 746 C C . ASN A 1 95 ? -1.933 -2.319 -16.434 1.00 89.81 95 ASN A C 1
ATOM 748 O O . ASN A 1 95 ? -1.632 -2.331 -15.243 1.00 89.81 95 ASN A O 1
ATOM 752 N N . TYR A 1 96 ? -2.602 -1.295 -16.971 1.00 89.25 96 TYR A N 1
ATOM 753 C CA . TYR A 1 96 ? -2.967 -0.055 -16.262 1.00 89.25 96 TYR A CA 1
ATOM 754 C C . TYR A 1 96 ? -4.034 -0.216 -15.148 1.00 89.25 96 TYR A C 1
ATOM 756 O O . TYR A 1 96 ? -4.716 0.748 -14.807 1.00 89.25 96 TYR A O 1
ATOM 764 N N . LYS A 1 97 ? -4.224 -1.435 -14.629 1.00 89.31 97 LYS A N 1
ATOM 765 C CA . LYS A 1 97 ? -5.083 -1.808 -13.491 1.00 89.31 97 LYS A CA 1
ATOM 766 C C . LYS A 1 97 ? -4.374 -2.726 -12.484 1.00 89.31 97 LYS A C 1
ATOM 768 O O . LYS A 1 97 ? -5.020 -3.225 -11.567 1.00 89.31 97 LYS A O 1
ATOM 773 N N . GLY A 1 98 ? -3.092 -3.034 -12.693 1.00 90.25 98 GLY A N 1
ATOM 774 C CA . GLY A 1 98 ? -2.366 -4.014 -11.884 1.00 90.25 98 GLY A CA 1
ATOM 775 C C . GLY A 1 98 ? -2.584 -5.478 -12.279 1.00 90.25 98 GLY A C 1
ATOM 776 O O . GLY A 1 98 ? -2.040 -6.360 -11.614 1.00 90.25 98 GLY A O 1
ATOM 777 N N . GLU A 1 99 ? -3.350 -5.762 -13.340 1.00 93.50 99 GLU A N 1
ATOM 778 C CA . GLU A 1 99 ? -3.700 -7.127 -13.756 1.00 93.50 99 GLU A CA 1
ATOM 779 C C . GLU A 1 99 ? -2.671 -7.714 -14.743 1.00 93.50 99 GLU A C 1
ATOM 781 O O . GLU A 1 99 ? -2.116 -7.011 -15.590 1.00 93.50 99 GLU A O 1
ATOM 786 N N . ASP A 1 100 ? -2.479 -9.037 -14.692 1.00 95.12 100 ASP A N 1
ATOM 787 C CA . ASP A 1 100 ? -1.720 -9.817 -15.683 1.00 95.12 100 ASP A CA 1
ATOM 788 C C . ASP A 1 100 ? -2.433 -9.827 -17.056 1.00 95.12 100 ASP A C 1
ATOM 790 O O . ASP A 1 100 ? -3.312 -10.659 -17.307 1.00 95.12 100 ASP A O 1
ATOM 794 N N . ASP A 1 101 ? -2.027 -8.953 -17.981 1.00 95.50 101 ASP A N 1
ATOM 795 C CA . ASP A 1 101 ? -2.540 -8.937 -19.358 1.00 95.50 101 ASP A CA 1
ATOM 796 C C . ASP A 1 101 ? -1.686 -9.799 -20.307 1.00 95.50 101 ASP A C 1
ATOM 798 O O . ASP A 1 101 ? -0.451 -9.806 -20.269 1.00 95.50 101 ASP A O 1
ATOM 802 N N . ALA A 1 102 ? -2.360 -10.562 -21.170 1.00 96.62 102 ALA A N 1
ATOM 803 C CA . ALA A 1 102 ? -1.758 -11.634 -21.960 1.00 96.62 102 ALA A CA 1
ATOM 804 C C . ALA A 1 102 ? -1.102 -11.101 -23.246 1.00 96.62 102 ALA A C 1
ATOM 806 O O . ALA A 1 102 ? -1.726 -11.012 -24.309 1.00 96.62 102 ALA A O 1
ATOM 807 N N . ARG A 1 103 ? 0.195 -10.793 -23.166 1.00 95.88 103 ARG A N 1
ATOM 808 C CA . ARG A 1 103 ? 0.950 -10.094 -24.212 1.00 95.88 103 ARG A CA 1
ATOM 809 C C . ARG A 1 103 ? 2.243 -10.840 -24.549 1.00 95.88 103 ARG A C 1
ATOM 811 O O . ARG A 1 103 ? 3.270 -10.684 -23.903 1.00 95.88 103 ARG A O 1
ATOM 818 N N . SER A 1 104 ? 2.202 -11.646 -25.612 1.00 96.56 104 SER A N 1
ATOM 819 C CA . SER A 1 104 ? 3.220 -12.667 -25.946 1.00 96.56 104 SER A CA 1
ATOM 820 C C . SER A 1 104 ? 4.652 -12.177 -26.221 1.00 96.56 104 SER A C 1
ATOM 822 O O . SER A 1 104 ? 5.564 -13.001 -26.286 1.00 96.56 104 SER A O 1
ATOM 824 N N . HIS A 1 105 ? 4.856 -10.870 -26.399 1.00 96.31 105 HIS A N 1
ATOM 825 C CA . HIS A 1 105 ? 6.168 -10.232 -26.555 1.00 96.31 105 HIS A CA 1
ATOM 826 C C . HIS A 1 105 ? 6.690 -9.583 -25.264 1.00 96.31 105 HIS A C 1
ATOM 828 O O . HIS A 1 105 ? 7.782 -9.028 -25.282 1.00 96.31 105 HIS A O 1
ATOM 834 N N . MET A 1 106 ? 5.948 -9.655 -24.159 1.00 97.62 106 MET A N 1
ATOM 835 C CA . MET A 1 106 ? 6.348 -9.131 -22.852 1.00 97.62 106 MET A CA 1
ATOM 836 C C . MET A 1 106 ? 6.758 -10.258 -21.899 1.00 97.62 106 MET A C 1
ATOM 838 O O . MET A 1 106 ? 6.392 -11.423 -22.089 1.00 97.62 106 MET A O 1
ATOM 842 N N . ALA A 1 107 ? 7.484 -9.894 -20.851 1.00 97.31 107 ALA A N 1
ATOM 843 C CA . ALA A 1 107 ? 7.617 -10.669 -19.627 1.00 97.31 107 ALA A CA 1
ATOM 844 C C . ALA A 1 107 ? 7.558 -9.721 -18.420 1.00 97.31 107 ALA A C 1
ATOM 846 O O . ALA A 1 107 ? 7.952 -8.558 -18.538 1.00 97.31 107 ALA A O 1
ATOM 847 N N . ARG A 1 108 ? 7.121 -10.222 -17.260 1.00 97.19 108 ARG A N 1
ATOM 848 C CA . ARG A 1 108 ? 7.169 -9.484 -15.988 1.00 97.19 108 ARG A CA 1
ATOM 849 C C . ARG A 1 108 ? 7.937 -10.225 -14.903 1.00 97.19 108 ARG A C 1
ATOM 851 O O . ARG A 1 108 ? 8.015 -11.449 -14.955 1.00 97.19 108 ARG A O 1
ATOM 858 N N . THR A 1 109 ? 8.440 -9.513 -13.908 1.00 97.31 109 THR A N 1
ATOM 859 C CA . THR A 1 109 ? 8.906 -10.095 -12.641 1.00 97.31 109 THR A CA 1
ATOM 860 C C . THR A 1 109 ? 7.718 -10.548 -11.788 1.00 97.31 109 THR A C 1
ATOM 862 O O . THR A 1 109 ? 6.578 -10.163 -12.055 1.00 97.31 109 THR A O 1
ATOM 865 N N . ASP A 1 110 ? 7.966 -11.332 -10.739 1.00 95.62 110 ASP A N 1
ATOM 866 C CA . ASP A 1 110 ? 7.099 -11.333 -9.550 1.00 95.62 110 ASP A CA 1
ATOM 867 C C . ASP A 1 110 ? 7.426 -10.112 -8.651 1.00 95.62 110 ASP A C 1
ATOM 869 O O . ASP A 1 110 ? 8.148 -9.207 -9.079 1.00 95.62 110 ASP A O 1
ATOM 873 N N . PHE A 1 111 ? 6.858 -10.029 -7.443 1.00 96.19 111 PHE A N 1
ATOM 874 C CA . PHE A 1 111 ? 7.068 -8.885 -6.544 1.00 96.19 111 PHE A CA 1
ATOM 875 C C . PHE A 1 111 ? 8.526 -8.755 -6.077 1.00 96.19 111 PHE A C 1
ATOM 877 O O . PHE A 1 111 ? 9.111 -9.716 -5.575 1.00 96.19 111 PHE A O 1
ATOM 884 N N . ILE A 1 112 ? 9.067 -7.539 -6.163 1.00 97.12 112 ILE A N 1
ATOM 885 C CA . ILE A 1 112 ? 10.368 -7.136 -5.617 1.00 97.12 112 ILE A CA 1
ATOM 886 C C . ILE A 1 112 ? 10.122 -6.156 -4.456 1.00 97.12 112 ILE A C 1
ATOM 888 O O . ILE A 1 112 ? 9.411 -5.170 -4.669 1.00 97.12 112 ILE A O 1
ATOM 892 N N . PRO A 1 113 ? 10.678 -6.381 -3.248 1.00 96.44 113 PRO A N 1
ATOM 893 C CA . PRO A 1 113 ? 10.546 -5.455 -2.121 1.00 96.44 113 PRO A CA 1
ATOM 894 C C . PRO A 1 113 ? 11.079 -4.051 -2.436 1.00 96.44 113 PRO A C 1
ATOM 896 O O . PRO A 1 113 ? 12.141 -3.901 -3.045 1.00 96.44 113 PRO A O 1
ATOM 899 N N . TYR A 1 114 ? 10.359 -3.027 -1.983 1.00 96.81 114 TYR A N 1
ATOM 900 C CA . TYR A 1 114 ? 10.636 -1.623 -2.274 1.00 96.81 114 TYR A CA 1
ATOM 901 C C . TYR A 1 114 ? 10.569 -0.775 -0.996 1.00 96.81 114 TYR A C 1
ATOM 903 O O . TYR A 1 114 ? 9.714 -0.981 -0.141 1.00 96.81 114 TYR A O 1
ATOM 911 N N . ASP A 1 115 ? 11.496 0.170 -0.863 1.00 96.19 115 ASP A N 1
ATOM 912 C CA . ASP A 1 115 ? 11.587 1.110 0.255 1.00 96.19 115 ASP A CA 1
ATOM 913 C C . ASP A 1 115 ? 11.584 2.539 -0.313 1.00 96.19 115 ASP A C 1
ATOM 915 O O . ASP A 1 115 ? 12.619 2.974 -0.825 1.00 96.19 115 ASP A O 1
ATOM 919 N N . PRO A 1 116 ? 10.470 3.294 -0.239 1.00 94.69 116 PRO A N 1
ATOM 920 C CA . PRO A 1 116 ? 10.351 4.612 -0.874 1.00 94.69 116 PRO A CA 1
ATOM 921 C C . PRO A 1 116 ? 11.330 5.671 -0.343 1.00 94.69 116 PRO A C 1
ATOM 923 O O . PRO A 1 116 ? 11.421 6.766 -0.900 1.00 94.69 116 PRO A O 1
ATOM 926 N N . LYS A 1 117 ? 12.084 5.370 0.723 1.00 94.69 117 LYS A N 1
ATOM 927 C CA . LYS A 1 117 ? 13.146 6.240 1.250 1.00 94.69 117 LYS A CA 1
ATOM 928 C C . LYS A 1 117 ? 14.449 6.134 0.447 1.00 94.69 117 LYS A C 1
ATOM 930 O O . LYS A 1 117 ? 15.317 6.991 0.612 1.00 94.69 117 LYS A O 1
ATOM 935 N N . LYS A 1 118 ? 14.595 5.116 -0.408 1.00 96.12 118 LYS A N 1
ATOM 936 C CA . LYS A 1 118 ? 15.770 4.886 -1.264 1.00 96.12 118 LYS A CA 1
ATOM 937 C C . LYS A 1 118 ? 15.530 5.349 -2.697 1.00 96.12 118 LYS A C 1
ATOM 939 O O . LYS A 1 118 ? 14.399 5.403 -3.173 1.00 96.12 118 LYS A O 1
ATOM 944 N N . ASP A 1 119 ? 16.622 5.641 -3.388 1.00 97.44 119 ASP A N 1
ATOM 945 C CA . ASP A 1 119 ? 16.638 5.778 -4.842 1.00 97.44 119 ASP A CA 1
ATOM 946 C C . ASP A 1 119 ? 16.734 4.392 -5.489 1.00 97.44 119 ASP A C 1
ATOM 948 O O . ASP A 1 119 ? 17.335 3.481 -4.921 1.00 97.44 119 ASP A O 1
ATOM 952 N N . TYR A 1 120 ? 16.181 4.236 -6.689 1.00 98.06 120 TYR A N 1
ATOM 953 C CA . TYR A 1 120 ? 16.242 2.994 -7.459 1.00 98.06 120 TYR A CA 1
ATOM 954 C C . TYR A 1 120 ? 16.432 3.319 -8.943 1.00 98.06 120 TYR A C 1
ATOM 956 O O . TYR A 1 120 ? 15.813 4.260 -9.436 1.00 98.06 120 TYR A O 1
ATOM 964 N N . THR A 1 121 ? 17.236 2.533 -9.664 1.00 98.12 121 THR A N 1
ATOM 965 C CA . THR A 1 121 ? 17.550 2.769 -11.088 1.00 98.12 121 THR A CA 1
ATOM 966 C C . THR A 1 121 ? 17.169 1.572 -11.955 1.00 98.12 121 THR A C 1
ATOM 968 O O . THR A 1 121 ? 17.583 0.453 -11.656 1.00 98.12 121 THR A O 1
ATOM 971 N N . VAL A 1 122 ? 16.460 1.800 -13.067 1.00 97.69 122 VAL A N 1
ATOM 972 C CA . VAL A 1 122 ? 16.296 0.821 -14.162 1.00 97.69 122 VAL A CA 1
ATOM 973 C C . VAL A 1 122 ? 17.238 1.154 -15.320 1.00 97.69 122 VAL A C 1
ATOM 975 O O . VAL A 1 122 ? 17.309 2.305 -15.746 1.00 97.69 122 VAL A O 1
ATOM 978 N N . THR A 1 123 ? 17.958 0.165 -15.856 1.00 96.12 123 THR A N 1
ATOM 979 C CA . THR A 1 123 ? 18.917 0.380 -16.968 1.00 96.12 123 THR A CA 1
ATOM 980 C C . THR A 1 123 ? 18.313 0.211 -18.364 1.00 96.12 123 THR A C 1
ATOM 982 O O . THR A 1 123 ? 18.906 0.631 -19.361 1.00 96.12 123 THR A O 1
ATOM 985 N N . ALA A 1 124 ? 17.110 -0.367 -18.456 1.00 95.19 124 ALA A N 1
ATOM 986 C CA . ALA A 1 124 ? 16.396 -0.573 -19.710 1.00 95.19 124 ALA A CA 1
ATOM 987 C C . ALA A 1 124 ? 14.915 -0.182 -19.619 1.00 95.19 124 ALA A C 1
ATOM 989 O O . ALA A 1 124 ? 14.263 -0.265 -18.575 1.00 95.19 124 ALA A O 1
ATOM 990 N N . ALA A 1 125 ? 14.375 0.219 -20.770 1.00 95.94 125 ALA A N 1
ATOM 991 C CA . ALA A 1 125 ? 13.012 0.714 -20.895 1.00 95.94 125 ALA A CA 1
ATOM 992 C C . ALA A 1 125 ? 11.982 -0.349 -20.498 1.00 95.94 125 ALA A C 1
ATOM 994 O O . ALA A 1 125 ? 11.932 -1.439 -21.077 1.00 95.94 125 ALA A O 1
ATOM 995 N N . SER A 1 126 ? 11.174 -0.018 -19.499 1.00 96.50 126 SER A N 1
ATOM 996 C CA . SER A 1 126 ? 10.342 -0.963 -18.763 1.00 96.50 126 SER A CA 1
ATOM 997 C C . SER A 1 126 ? 9.157 -0.252 -18.108 1.00 96.50 126 SER A C 1
ATOM 999 O O . SER A 1 126 ? 9.168 0.960 -17.891 1.00 96.50 126 SER A O 1
ATOM 1001 N N . TYR A 1 127 ? 8.113 -1.012 -17.792 1.00 97.31 127 TYR A N 1
ATOM 1002 C CA . TYR A 1 127 ? 7.000 -0.551 -16.971 1.00 97.31 127 TYR A CA 1
ATOM 1003 C C . TYR A 1 127 ? 7.259 -0.961 -15.522 1.00 97.31 127 TYR A C 1
ATOM 1005 O O . TYR A 1 127 ? 7.363 -2.159 -15.253 1.00 97.31 127 TYR A O 1
ATOM 1013 N N . VAL A 1 128 ? 7.318 -0.007 -14.593 1.00 97.94 128 VAL A N 1
ATOM 1014 C CA . VAL A 1 128 ? 7.364 -0.289 -13.149 1.00 97.94 128 VAL A CA 1
ATOM 1015 C C . VAL A 1 128 ? 5.962 -0.103 -12.596 1.00 97.94 128 VAL A C 1
ATOM 1017 O O . VAL A 1 128 ? 5.357 0.959 -12.752 1.00 97.94 128 VAL A O 1
ATOM 1020 N N . SER A 1 129 ? 5.435 -1.155 -11.982 1.00 98.06 129 SER A N 1
ATOM 1021 C CA . SER A 1 129 ? 4.118 -1.169 -11.348 1.00 98.06 129 SER A CA 1
ATOM 1022 C C . SER A 1 129 ? 4.293 -1.239 -9.839 1.00 98.06 129 SER A C 1
ATOM 1024 O O . SER A 1 129 ? 4.921 -2.172 -9.345 1.00 98.06 129 SER A O 1
ATOM 1026 N N . TYR A 1 130 ? 3.768 -0.245 -9.133 1.00 97.94 130 TYR A N 1
ATOM 1027 C CA . TYR A 1 130 ? 3.898 -0.052 -7.692 1.00 97.94 130 TYR A CA 1
ATOM 1028 C C . TYR A 1 130 ? 2.685 -0.638 -6.967 1.00 97.94 130 TYR A C 1
ATOM 1030 O O . TYR A 1 130 ? 1.556 -0.526 -7.455 1.00 97.94 130 TYR A O 1
ATOM 1038 N N . TYR A 1 131 ? 2.922 -1.250 -5.808 1.00 96.69 131 TYR A N 1
ATOM 1039 C CA . TYR A 1 131 ? 1.905 -1.934 -5.013 1.00 96.69 131 TYR A CA 1
ATOM 1040 C C . TYR A 1 131 ? 2.121 -1.718 -3.510 1.00 96.69 131 TYR A C 1
ATOM 1042 O O . TYR A 1 131 ? 3.247 -1.486 -3.063 1.00 96.69 131 TYR A O 1
ATOM 1050 N N . TYR A 1 132 ? 1.044 -1.884 -2.743 1.00 93.81 132 TYR A N 1
ATOM 1051 C CA . TYR A 1 132 ? 1.074 -2.092 -1.297 1.00 93.81 132 TYR A CA 1
ATOM 1052 C C . TYR A 1 132 ? 0.436 -3.447 -0.977 1.00 93.81 132 TYR A C 1
ATOM 1054 O O . TYR A 1 132 ? -0.750 -3.659 -1.233 1.00 93.81 132 TYR A O 1
ATOM 1062 N N . GLY A 1 133 ? 1.211 -4.401 -0.459 1.00 90.75 133 GLY A N 1
ATOM 1063 C CA . GLY A 1 133 ? 0.699 -5.753 -0.212 1.00 90.75 133 GLY A CA 1
ATOM 1064 C C . GLY A 1 133 ? 0.378 -6.489 -1.521 1.00 90.75 133 GLY A C 1
ATOM 1065 O O . GLY A 1 133 ? 1.281 -6.923 -2.233 1.00 90.75 133 GLY A O 1
ATOM 1066 N N . GLU A 1 134 ? -0.902 -6.647 -1.849 1.00 91.25 134 GLU A N 1
ATOM 1067 C CA . GLU A 1 134 ? -1.343 -7.076 -3.190 1.00 91.25 134 GLU A CA 1
ATOM 1068 C C . GLU A 1 134 ? -2.172 -5.990 -3.908 1.00 91.25 134 GLU A C 1
ATOM 1070 O O . GLU A 1 134 ? -2.551 -6.172 -5.065 1.00 91.25 134 GLU A O 1
ATOM 1075 N N . GLU A 1 135 ? -2.416 -4.838 -3.269 1.00 90.94 135 GLU A N 1
ATOM 1076 C CA . GLU A 1 135 ? -3.154 -3.723 -3.865 1.00 90.94 135 GLU A CA 1
ATOM 1077 C C . GLU A 1 135 ? -2.275 -2.946 -4.849 1.00 90.94 135 GLU A C 1
ATOM 1079 O O . GLU A 1 135 ? -1.183 -2.482 -4.519 1.00 90.94 135 GLU A O 1
ATOM 1084 N N . PHE A 1 136 ? -2.761 -2.800 -6.080 1.00 95.00 136 PHE A N 1
ATOM 1085 C CA . PHE A 1 136 ? -2.123 -1.999 -7.121 1.00 95.00 136 PHE A CA 1
ATOM 1086 C C . PHE A 1 136 ? -2.263 -0.503 -6.835 1.00 95.00 136 PHE A C 1
ATOM 1088 O O . PHE A 1 136 ? -3.344 -0.050 -6.473 1.00 95.00 136 PHE A O 1
ATOM 1095 N N . ILE A 1 137 ? -1.190 0.260 -7.057 1.00 95.19 137 ILE A N 1
ATOM 1096 C CA . ILE A 1 137 ? -1.169 1.722 -6.912 1.00 95.19 137 ILE A CA 1
ATOM 1097 C C . ILE A 1 137 ? -1.146 2.369 -8.299 1.00 95.19 137 ILE A C 1
ATOM 1099 O O . ILE A 1 137 ? -2.109 3.019 -8.693 1.00 95.19 137 ILE A O 1
ATOM 1103 N N . LYS A 1 138 ? -0.061 2.184 -9.063 1.00 96.31 138 LYS A N 1
ATOM 1104 C CA . LYS A 1 138 ? 0.098 2.740 -10.419 1.00 96.31 138 LYS A CA 1
ATOM 1105 C C . LYS A 1 138 ? 1.180 2.021 -11.222 1.00 96.31 138 LYS A C 1
ATOM 1107 O O . LYS A 1 138 ? 2.100 1.439 -10.655 1.00 96.31 138 LYS A O 1
ATOM 1112 N N . THR A 1 139 ? 1.108 2.131 -12.545 1.00 96.56 139 THR A N 1
ATOM 1113 C CA . THR A 1 139 ? 2.156 1.752 -13.501 1.00 96.56 139 THR A CA 1
ATOM 1114 C C . THR A 1 139 ? 2.730 2.985 -14.199 1.00 96.56 139 THR A C 1
ATOM 1116 O O . THR A 1 139 ? 2.028 3.675 -14.950 1.00 96.56 139 THR A O 1
ATOM 1119 N N . ASN A 1 140 ? 4.035 3.197 -14.036 1.00 96.44 140 ASN A N 1
ATOM 1120 C CA . ASN A 1 140 ? 4.822 4.161 -14.804 1.00 96.44 140 ASN A CA 1
ATOM 1121 C C . ASN A 1 140 ? 5.592 3.445 -15.920 1.00 96.44 140 ASN A C 1
ATOM 1123 O O . ASN A 1 140 ? 6.064 2.322 -15.742 1.00 96.44 140 ASN A O 1
ATOM 1127 N N . ASN A 1 141 ? 5.749 4.107 -17.061 1.00 96.25 141 ASN A N 1
ATOM 1128 C CA . ASN A 1 141 ? 6.591 3.674 -18.171 1.00 96.25 141 ASN A CA 1
ATOM 1129 C C . ASN A 1 141 ? 7.891 4.485 -18.195 1.00 96.25 141 ASN A C 1
ATOM 1131 O O . ASN A 1 141 ? 7.843 5.707 -18.344 1.00 96.25 141 ASN A O 1
ATOM 1135 N N . TYR A 1 142 ? 9.025 3.794 -18.128 1.00 96.06 142 TYR A N 1
ATOM 1136 C CA . TYR A 1 142 ? 10.366 4.367 -18.205 1.00 96.06 142 TYR A CA 1
ATOM 1137 C C . TYR A 1 142 ? 10.898 4.216 -19.631 1.00 96.06 142 TYR A C 1
ATOM 1139 O O . TYR A 1 142 ? 10.929 3.119 -20.197 1.00 96.06 142 TYR A O 1
ATOM 1147 N N . GLY A 1 143 ? 11.217 5.354 -20.249 1.00 90.25 143 GLY A N 1
ATOM 1148 C CA . GLY A 1 143 ? 11.440 5.471 -21.688 1.00 90.25 143 GLY A CA 1
ATOM 1149 C C . GLY A 1 143 ? 12.777 4.925 -22.200 1.00 90.25 143 GLY A C 1
ATOM 1150 O O . GLY A 1 143 ? 13.583 4.330 -21.491 1.00 90.25 143 GLY A O 1
ATOM 1151 N N . HIS A 1 144 ? 13.037 5.150 -23.489 1.00 83.00 144 HIS A N 1
ATOM 1152 C CA . HIS A 1 144 ? 14.334 4.867 -24.108 1.00 83.00 144 HIS A CA 1
ATOM 1153 C C . HIS A 1 144 ? 15.321 6.025 -23.853 1.00 83.00 144 HIS A C 1
ATOM 1155 O O . HIS A 1 144 ? 15.591 6.802 -24.767 1.00 83.00 144 HIS A O 1
ATOM 1161 N N . GLY A 1 145 ? 15.836 6.141 -22.622 1.00 79.38 145 GLY A N 1
ATOM 1162 C CA . GLY A 1 145 ? 16.819 7.171 -22.229 1.00 79.38 145 GLY A CA 1
ATOM 1163 C C . GLY A 1 145 ? 18.231 6.646 -21.926 1.00 79.38 145 GLY A C 1
ATOM 1164 O O . GLY A 1 145 ? 19.215 7.303 -22.257 1.00 79.38 145 GLY A O 1
ATOM 1165 N N . GLY A 1 146 ? 18.330 5.447 -21.347 1.00 88.31 146 GLY A N 1
ATOM 1166 C CA . GLY A 1 146 ? 19.527 4.941 -20.664 1.00 88.31 146 GLY A CA 1
ATOM 1167 C C . GLY A 1 146 ? 19.132 4.493 -19.256 1.00 88.31 146 GLY A C 1
ATOM 1168 O O . GLY A 1 146 ? 17.985 4.088 -19.061 1.00 88.31 146 GLY A O 1
ATOM 1169 N N . SER A 1 147 ? 20.043 4.618 -18.291 1.00 96.31 147 SER A N 1
ATOM 1170 C CA . SER A 1 147 ? 19.731 4.521 -16.861 1.00 96.31 147 SER A CA 1
ATOM 1171 C C . SER A 1 147 ? 18.693 5.579 -16.459 1.00 96.31 147 SER A C 1
ATOM 1173 O O . SER A 1 147 ? 18.885 6.765 -16.729 1.00 96.31 147 SER A O 1
ATOM 1175 N N . LEU A 1 148 ? 17.608 5.175 -15.796 1.00 97.56 148 LEU A N 1
ATOM 1176 C CA . LEU A 1 148 ? 16.576 6.080 -15.277 1.00 97.56 148 LEU A CA 1
ATOM 1177 C C . LEU A 1 148 ? 16.306 5.802 -13.795 1.00 97.56 148 LEU A C 1
ATOM 1179 O O . LEU A 1 148 ? 16.097 4.649 -13.410 1.00 97.56 148 LEU A O 1
ATOM 1183 N N . ILE A 1 149 ? 16.294 6.858 -12.981 1.00 97.88 149 ILE A N 1
ATOM 1184 C CA . ILE A 1 149 ? 15.851 6.806 -11.584 1.00 97.88 149 ILE A CA 1
ATOM 1185 C C . ILE A 1 149 ? 14.324 6.715 -11.593 1.00 97.88 149 ILE A C 1
ATOM 1187 O O . ILE A 1 149 ? 13.663 7.471 -12.306 1.00 97.88 149 ILE A O 1
ATOM 1191 N N . ILE A 1 150 ? 13.761 5.774 -10.835 1.00 98.00 150 ILE A N 1
ATOM 1192 C CA . ILE A 1 150 ? 12.309 5.579 -10.783 1.00 98.00 150 ILE A CA 1
ATOM 1193 C C . ILE A 1 150 ? 11.653 6.486 -9.738 1.00 98.00 150 ILE A C 1
ATOM 1195 O O . ILE A 1 150 ? 12.231 6.754 -8.686 1.00 98.00 150 ILE A O 1
ATOM 1199 N N . GLU A 1 151 ? 10.420 6.915 -10.015 1.00 97.25 151 GLU A N 1
ATOM 1200 C CA . GLU A 1 151 ? 9.616 7.755 -9.123 1.00 97.25 151 GLU A CA 1
ATOM 1201 C C . GLU A 1 151 ? 9.545 7.152 -7.709 1.00 97.25 151 GLU A C 1
ATOM 1203 O O . GLU A 1 151 ? 9.324 5.941 -7.541 1.00 97.25 151 GLU A O 1
ATOM 1208 N N . LYS A 1 152 ? 9.691 8.007 -6.692 1.00 96.31 152 LYS A N 1
ATOM 1209 C CA . LYS A 1 152 ? 9.410 7.655 -5.299 1.00 96.31 152 LYS A CA 1
ATOM 1210 C C . LYS A 1 152 ? 7.909 7.653 -5.058 1.00 96.31 152 LYS A C 1
ATOM 1212 O O . LYS A 1 152 ? 7.247 8.663 -5.267 1.00 96.31 152 LYS A O 1
ATOM 1217 N N . VAL A 1 153 ? 7.390 6.519 -4.597 1.00 95.44 153 VAL A N 1
ATOM 1218 C CA . VAL A 1 153 ? 5.965 6.318 -4.301 1.00 95.44 153 VAL A CA 1
ATOM 1219 C C . VAL A 1 153 ? 5.844 5.947 -2.821 1.00 95.44 153 VAL A C 1
ATOM 1221 O O . VAL A 1 153 ? 5.952 4.763 -2.495 1.00 95.44 153 VAL A O 1
ATOM 1224 N N . PRO A 1 154 ? 5.708 6.935 -1.912 1.00 93.44 154 PRO A N 1
ATOM 1225 C CA . PRO A 1 154 ? 5.631 6.731 -0.459 1.00 93.44 154 PRO A CA 1
ATOM 1226 C C . PRO A 1 154 ? 4.597 5.695 -0.003 1.00 93.44 154 PRO A C 1
ATOM 1228 O O . PRO A 1 154 ? 4.766 5.067 1.041 1.00 93.44 154 PRO A O 1
ATOM 1231 N N . GLU A 1 155 ? 3.555 5.501 -0.805 1.00 93.19 155 GLU A N 1
ATOM 1232 C CA . GLU A 1 155 ? 2.446 4.587 -0.570 1.00 93.19 155 GLU A CA 1
ATOM 1233 C C . GLU A 1 155 ? 2.786 3.116 -0.913 1.00 93.19 155 GLU A C 1
ATOM 1235 O O . GLU A 1 155 ? 1.983 2.227 -0.638 1.00 93.19 155 GLU A O 1
ATOM 1240 N N . ALA A 1 156 ? 3.941 2.823 -1.525 1.00 96.25 156 ALA A N 1
ATOM 1241 C CA . ALA A 1 156 ? 4.305 1.486 -2.010 1.00 96.25 156 ALA A CA 1
ATOM 1242 C C . ALA A 1 156 ? 5.284 0.731 -1.088 1.00 96.25 156 ALA A C 1
ATOM 1244 O O . ALA A 1 156 ? 6.213 1.319 -0.537 1.00 96.25 156 ALA A O 1
ATOM 1245 N N . ASP A 1 157 ? 5.135 -0.598 -0.999 1.00 96.38 157 ASP A N 1
ATOM 1246 C CA . ASP A 1 157 ? 6.079 -1.505 -0.310 1.00 96.38 157 ASP A CA 1
ATOM 1247 C C . ASP A 1 157 ? 6.758 -2.523 -1.250 1.00 96.38 157 ASP A C 1
ATOM 1249 O O . ASP A 1 157 ? 7.685 -3.239 -0.857 1.00 96.38 157 ASP A O 1
ATOM 1253 N N . ARG A 1 158 ? 6.310 -2.603 -2.510 1.00 96.88 158 ARG A N 1
ATOM 1254 C CA . ARG A 1 158 ? 6.880 -3.485 -3.539 1.00 96.88 158 ARG A CA 1
ATOM 1255 C C . ARG A 1 158 ? 6.596 -2.991 -4.955 1.00 96.88 158 ARG A C 1
ATOM 1257 O O . ARG A 1 158 ? 5.662 -2.225 -5.197 1.00 96.88 158 ARG A O 1
ATOM 1264 N N . VAL A 1 159 ? 7.374 -3.502 -5.906 1.00 98.00 159 VAL A N 1
ATOM 1265 C CA . VAL A 1 159 ? 7.192 -3.259 -7.343 1.00 98.00 159 VAL A CA 1
ATOM 1266 C C . VAL A 1 159 ? 7.150 -4.560 -8.152 1.00 98.00 159 VAL A C 1
ATOM 1268 O O . VAL A 1 159 ? 7.677 -5.590 -7.732 1.00 98.00 159 VAL A O 1
ATOM 1271 N N . MET A 1 160 ? 6.551 -4.507 -9.342 1.00 97.88 160 MET A N 1
ATOM 1272 C CA . MET A 1 160 ? 6.776 -5.467 -10.429 1.00 97.88 160 MET A CA 1
ATOM 1273 C C . MET A 1 160 ? 7.265 -4.730 -11.677 1.00 97.88 160 MET A C 1
ATOM 1275 O O . MET A 1 160 ? 6.691 -3.706 -12.055 1.00 97.88 160 MET A O 1
ATOM 1279 N N . LEU A 1 161 ? 8.277 -5.271 -12.355 1.00 97.94 161 LEU A N 1
ATOM 1280 C CA . LEU A 1 161 ? 8.793 -4.727 -13.612 1.00 97.94 161 LEU A CA 1
ATOM 1281 C C . LEU A 1 161 ? 8.262 -5.555 -14.787 1.00 97.94 161 LEU A C 1
ATOM 1283 O O . LEU A 1 161 ? 8.320 -6.782 -14.757 1.00 97.94 161 LEU A O 1
ATOM 1287 N N . SER A 1 162 ? 7.767 -4.899 -15.839 1.00 97.94 162 SER A N 1
ATOM 1288 C CA . SER A 1 162 ? 7.383 -5.536 -17.110 1.00 97.94 162 SER A CA 1
ATOM 1289 C C . SER A 1 162 ? 8.200 -4.975 -18.274 1.00 97.94 162 SER A C 1
ATOM 1291 O O . SER A 1 162 ? 8.285 -3.762 -18.445 1.00 97.94 162 SER A O 1
ATOM 1293 N N . ILE A 1 163 ? 8.764 -5.845 -19.111 1.00 97.25 163 ILE A N 1
ATOM 1294 C CA . ILE A 1 163 ? 9.658 -5.478 -20.222 1.00 97.25 163 ILE A CA 1
ATOM 1295 C C . ILE A 1 163 ? 9.350 -6.288 -21.487 1.00 97.25 163 ILE A C 1
ATOM 1297 O O . ILE A 1 163 ? 8.758 -7.368 -21.426 1.00 97.25 163 ILE A O 1
ATOM 1301 N N . GLU A 1 164 ? 9.760 -5.781 -22.652 1.00 96.50 164 GLU A N 1
ATOM 1302 C CA . GLU A 1 164 ? 9.794 -6.576 -23.878 1.00 96.50 164 GLU A CA 1
ATOM 1303 C C . GLU A 1 164 ? 10.743 -7.778 -23.705 1.00 96.50 164 GLU A C 1
ATOM 1305 O O . GLU A 1 164 ? 11.922 -7.638 -23.384 1.00 96.50 164 GLU A O 1
ATOM 1310 N N . LYS A 1 165 ? 10.235 -8.985 -23.958 1.00 95.19 165 LYS A N 1
ATOM 1311 C CA . LYS A 1 165 ? 10.925 -10.274 -23.788 1.00 95.19 165 LYS A CA 1
ATOM 1312 C C . LYS A 1 165 ? 12.297 -10.341 -24.471 1.00 95.19 165 LYS A C 1
ATOM 1314 O O . LYS A 1 165 ? 13.190 -11.029 -23.986 1.00 95.19 165 LYS A O 1
ATOM 1319 N N . SER A 1 166 ? 12.438 -9.674 -25.613 1.00 94.56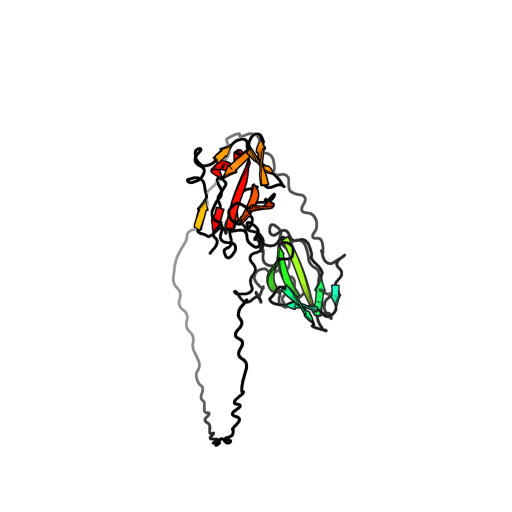 166 SER A N 1
ATOM 1320 C CA . SER A 1 166 ? 13.664 -9.575 -26.417 1.00 94.56 166 SER A CA 1
ATOM 1321 C C . SER A 1 166 ? 14.774 -8.758 -25.745 1.00 94.56 166 SER A C 1
ATOM 1323 O O . SER A 1 166 ? 15.931 -8.930 -26.116 1.00 94.56 166 SER A O 1
ATOM 1325 N N . ARG A 1 167 ? 14.423 -7.910 -24.768 1.00 92.44 167 ARG A N 1
ATOM 1326 C CA . ARG A 1 167 ? 15.308 -6.973 -24.058 1.00 92.44 167 ARG A CA 1
ATOM 1327 C C . ARG A 1 167 ? 15.455 -7.279 -22.565 1.00 92.44 167 ARG A C 1
ATOM 1329 O O . ARG A 1 167 ? 16.103 -6.530 -21.850 1.00 92.44 167 ARG A O 1
ATOM 1336 N N . LYS A 1 168 ? 14.869 -8.380 -22.081 1.00 91.00 168 LYS A N 1
ATOM 1337 C CA . LYS A 1 168 ? 14.954 -8.808 -20.674 1.00 91.00 168 LYS A CA 1
ATOM 1338 C C . LYS A 1 168 ? 16.400 -8.895 -20.175 1.00 91.00 168 LYS A C 1
ATOM 1340 O O . LYS A 1 168 ? 16.688 -8.445 -19.078 1.00 91.00 168 LYS A O 1
ATOM 1345 N N . ASP A 1 169 ? 17.293 -9.425 -21.006 1.00 91.31 169 ASP A N 1
ATOM 1346 C CA . ASP A 1 169 ? 18.712 -9.610 -20.684 1.00 91.31 169 ASP A CA 1
ATOM 1347 C C . ASP A 1 169 ? 19.520 -8.284 -20.762 1.00 91.31 169 ASP A C 1
ATOM 1349 O O . ASP A 1 169 ? 20.741 -8.301 -20.628 1.00 91.31 169 ASP A O 1
ATOM 1353 N N . GLU A 1 170 ? 18.855 -7.143 -21.011 1.00 92.81 170 GLU A N 1
ATOM 1354 C CA . GLU A 1 170 ? 19.406 -5.777 -20.948 1.00 92.81 170 GLU A CA 1
ATOM 1355 C C . GLU A 1 170 ? 18.977 -5.021 -19.672 1.00 92.81 170 GLU A C 1
ATOM 1357 O O . GLU A 1 170 ? 19.437 -3.902 -19.462 1.00 92.81 170 GLU A O 1
ATOM 1362 N N . LEU A 1 171 ? 18.062 -5.577 -18.864 1.00 95.06 171 LEU A N 1
ATOM 1363 C CA . LEU A 1 171 ? 17.459 -4.900 -17.713 1.00 95.06 171 LEU A CA 1
ATOM 1364 C C . LEU A 1 171 ? 18.115 -5.325 -16.397 1.00 95.06 171 LEU A C 1
ATOM 1366 O O . LEU A 1 171 ? 18.027 -6.483 -15.995 1.00 95.06 171 LEU A O 1
ATOM 1370 N N . GLU A 1 172 ? 18.660 -4.338 -15.697 1.00 96.31 172 GLU A N 1
ATOM 1371 C CA . GLU A 1 172 ? 19.129 -4.399 -14.311 1.00 96.31 172 GLU A CA 1
ATOM 1372 C C . GLU A 1 172 ? 18.265 -3.424 -13.482 1.00 96.31 172 GLU A C 1
ATOM 1374 O O . GLU A 1 172 ? 17.787 -2.408 -14.010 1.00 96.31 172 GLU A O 1
ATOM 1379 N N . PHE A 1 173 ? 18.030 -3.730 -12.202 1.00 97.62 173 PHE A N 1
ATOM 1380 C CA . PHE A 1 173 ? 17.245 -2.889 -11.288 1.00 97.62 173 PHE A CA 1
ATOM 1381 C C . PHE A 1 173 ? 18.012 -2.655 -9.986 1.00 97.62 173 PHE A C 1
ATOM 1383 O O . PHE A 1 173 ? 17.970 -3.470 -9.063 1.00 97.62 173 PHE A O 1
ATOM 1390 N N . TYR A 1 174 ? 18.729 -1.537 -9.916 1.00 97.44 174 TYR A N 1
ATOM 1391 C CA . TYR A 1 174 ? 19.594 -1.212 -8.785 1.00 97.44 174 TYR A CA 1
ATOM 1392 C C . TYR A 1 174 ? 18.828 -0.563 -7.635 1.00 97.44 174 TYR A C 1
ATOM 1394 O O . TYR A 1 174 ? 18.008 0.327 -7.853 1.00 97.44 174 TYR A O 1
ATOM 1402 N N . ASN A 1 175 ? 19.169 -0.938 -6.400 1.00 96.75 175 ASN A N 1
ATOM 1403 C CA . ASN A 1 175 ? 18.648 -0.345 -5.158 1.00 96.75 175 ASN A CA 1
ATOM 1404 C C . ASN A 1 175 ? 19.309 0.997 -4.754 1.00 96.75 175 ASN A C 1
ATOM 1406 O O . ASN A 1 175 ? 19.399 1.313 -3.564 1.00 96.75 175 ASN A O 1
ATOM 1410 N N . ALA A 1 176 ? 19.801 1.751 -5.743 1.00 96.69 176 ALA A N 1
ATOM 1411 C CA . ALA A 1 176 ? 20.434 3.059 -5.592 1.00 96.69 176 ALA A CA 1
ATOM 1412 C C . ALA A 1 176 ? 20.287 3.905 -6.875 1.00 96.69 176 ALA A C 1
ATOM 1414 O O . ALA A 1 176 ? 19.979 3.381 -7.951 1.00 96.69 176 ALA A O 1
ATOM 1415 N N . ALA A 1 177 ? 20.575 5.207 -6.778 1.00 96.25 177 ALA A N 1
ATOM 1416 C CA . ALA A 1 177 ? 20.816 6.076 -7.929 1.00 96.25 177 ALA A CA 1
ATOM 1417 C C . ALA A 1 177 ? 22.197 5.777 -8.543 1.00 96.25 177 ALA A C 1
ATOM 1419 O O . ALA A 1 177 ? 23.208 5.788 -7.836 1.00 96.25 177 ALA A O 1
ATOM 1420 N N . MET A 1 178 ? 22.250 5.526 -9.853 1.00 95.62 178 MET A N 1
ATOM 1421 C CA . MET A 1 178 ? 23.508 5.313 -10.586 1.00 95.62 178 MET A CA 1
ATOM 1422 C C . MET A 1 178 ? 24.064 6.640 -11.135 1.00 95.62 178 MET A C 1
ATOM 1424 O O . MET A 1 178 ? 23.308 7.570 -11.399 1.00 95.62 178 MET A O 1
ATOM 1428 N N . GLU A 1 179 ? 25.388 6.736 -11.325 1.00 91.19 179 GLU A N 1
ATOM 1429 C CA . GLU A 1 179 ? 26.085 7.984 -11.720 1.00 91.19 179 GLU A CA 1
ATOM 1430 C C . GLU A 1 179 ? 25.600 8.575 -13.061 1.00 91.19 179 GLU A C 1
ATOM 1432 O O . GLU A 1 179 ? 25.710 9.781 -13.276 1.00 91.19 179 GLU A O 1
ATOM 1437 N N . ASP A 1 180 ? 25.051 7.744 -13.952 1.00 91.44 180 ASP A N 1
ATOM 1438 C CA . ASP A 1 180 ? 24.523 8.134 -15.264 1.00 91.44 180 ASP A CA 1
ATOM 1439 C C . ASP A 1 180 ? 22.984 8.146 -15.354 1.00 91.44 180 ASP A C 1
ATOM 1441 O O . ASP A 1 180 ? 22.440 8.321 -16.447 1.00 91.44 180 ASP A O 1
ATOM 1445 N N . ALA A 1 181 ? 22.278 7.970 -14.231 1.00 95.19 181 ALA A N 1
ATOM 1446 C CA . ALA A 1 181 ? 20.823 7.865 -14.205 1.00 95.19 181 ALA A CA 1
ATOM 1447 C C . ALA A 1 181 ? 20.109 9.228 -14.200 1.00 95.19 181 ALA A C 1
ATOM 1449 O O . ALA A 1 181 ? 20.536 10.170 -13.531 1.00 95.19 181 ALA A O 1
ATOM 1450 N N . VAL A 1 182 ? 18.987 9.318 -14.922 1.00 95.38 182 VAL A N 1
ATOM 1451 C CA . VAL A 1 182 ? 18.149 10.530 -15.016 1.00 95.38 182 VAL A CA 1
ATOM 1452 C C . VAL A 1 182 ? 16.801 10.317 -14.316 1.00 95.38 182 VAL A C 1
ATOM 1454 O O . VAL A 1 182 ? 16.181 9.271 -14.473 1.00 95.38 182 VAL A O 1
ATOM 1457 N N . GLU A 1 183 ? 16.352 11.310 -13.549 1.00 94.88 183 GLU A N 1
ATOM 1458 C CA . GLU A 1 183 ? 15.058 11.361 -12.845 1.00 94.88 183 GLU A CA 1
ATOM 1459 C C . GLU A 1 183 ? 14.054 12.241 -13.623 1.00 94.88 183 GLU A C 1
ATOM 1461 O O . GLU A 1 183 ? 14.471 13.184 -14.301 1.00 94.88 183 GLU A O 1
ATOM 1466 N N . GLY A 1 184 ? 12.745 11.972 -13.524 1.00 91.12 184 GLY A N 1
ATOM 1467 C CA . GLY A 1 184 ? 11.692 12.815 -14.118 1.00 91.12 184 GLY A CA 1
ATOM 1468 C C . GLY A 1 184 ? 11.341 12.512 -15.583 1.00 91.12 184 GLY A C 1
ATOM 1469 O O . GLY A 1 184 ? 10.665 13.310 -16.231 1.00 91.12 184 GLY A O 1
ATOM 1470 N N . GLU A 1 185 ? 11.808 11.380 -16.119 1.00 92.50 185 GLU A N 1
ATOM 1471 C CA . GLU A 1 185 ? 11.495 10.873 -17.472 1.00 92.50 185 GLU A CA 1
ATOM 1472 C C . GLU A 1 185 ? 10.425 9.754 -17.442 1.00 92.50 185 GLU A C 1
ATOM 1474 O O . GLU A 1 185 ? 10.187 9.056 -18.438 1.00 92.50 185 GLU A O 1
ATOM 1479 N N . GLU A 1 186 ? 9.768 9.547 -16.297 1.00 93.62 186 GLU A N 1
ATOM 1480 C CA . GLU A 1 186 ? 8.622 8.654 -16.167 1.00 93.62 186 GLU A CA 1
ATOM 1481 C C . GLU A 1 186 ? 7.367 9.190 -16.865 1.00 93.62 186 GLU A C 1
ATOM 1483 O O . GLU A 1 186 ? 7.008 10.365 -16.794 1.00 93.62 186 GLU A O 1
ATOM 1488 N N . VAL A 1 187 ? 6.621 8.283 -17.493 1.00 94.25 187 VAL A N 1
ATOM 1489 C CA . VAL A 1 187 ? 5.258 8.557 -17.954 1.00 94.25 187 VAL A CA 1
ATOM 1490 C C . VAL A 1 187 ? 4.305 7.705 -17.131 1.00 94.25 187 VAL A C 1
ATOM 1492 O O . VAL A 1 187 ? 4.258 6.489 -17.320 1.00 94.25 187 VAL A O 1
ATOM 1495 N N . ASN A 1 188 ? 3.523 8.313 -16.235 1.00 92.69 188 ASN A N 1
ATOM 1496 C CA . ASN A 1 188 ? 2.424 7.600 -15.581 1.00 92.69 188 ASN A CA 1
ATOM 1497 C C . ASN A 1 188 ? 1.414 7.151 -16.651 1.00 92.69 188 ASN A C 1
ATOM 1499 O O . ASN A 1 188 ? 0.902 7.959 -17.428 1.00 92.69 188 ASN A O 1
ATOM 1503 N N . THR A 1 189 ? 1.159 5.845 -16.710 1.00 91.00 189 THR A N 1
ATOM 1504 C CA . THR A 1 189 ? 0.267 5.222 -17.701 1.00 91.00 189 THR A CA 1
ATOM 1505 C C . THR A 1 189 ? -1.090 4.813 -17.128 1.00 91.00 189 THR A C 1
ATOM 1507 O O . THR A 1 189 ? -1.935 4.286 -17.852 1.00 91.00 189 THR A O 1
ATOM 1510 N N . THR A 1 190 ? -1.313 5.078 -15.843 1.00 91.50 190 THR A N 1
ATOM 1511 C CA . THR A 1 190 ? -2.521 4.709 -15.098 1.00 91.50 190 THR A CA 1
ATOM 1512 C C . THR A 1 190 ? -3.543 5.842 -15.186 1.00 91.50 190 THR A C 1
ATOM 1514 O O . THR A 1 190 ? -3.230 6.960 -14.775 1.00 91.50 190 THR A O 1
ATOM 1517 N N . PRO A 1 191 ? -4.759 5.602 -15.711 1.00 90.69 191 PRO A N 1
ATOM 1518 C CA . PRO A 1 191 ? -5.852 6.568 -15.620 1.00 90.69 191 PRO A CA 1
ATOM 1519 C C . PRO A 1 191 ? -6.136 6.938 -14.160 1.00 90.69 191 PRO A C 1
ATOM 1521 O O . PRO A 1 191 ? -6.037 6.084 -13.282 1.00 90.69 191 PRO A O 1
ATOM 1524 N N . ALA A 1 192 ? -6.490 8.196 -13.890 1.00 87.88 192 ALA A N 1
ATOM 1525 C CA . ALA A 1 192 ? -6.650 8.697 -12.521 1.00 87.88 192 ALA A CA 1
ATOM 1526 C C . ALA A 1 192 ? -7.717 7.920 -11.725 1.00 87.88 192 ALA A C 1
ATOM 1528 O O . ALA A 1 192 ? -7.563 7.707 -10.529 1.00 87.88 192 ALA A O 1
ATOM 1529 N N . GLU A 1 193 ? -8.757 7.428 -12.402 1.00 86.56 193 GLU A N 1
ATOM 1530 C CA . GLU A 1 193 ? -9.816 6.583 -11.842 1.00 86.56 193 GLU A CA 1
ATOM 1531 C C . GLU A 1 193 ? -9.404 5.117 -11.583 1.00 86.56 193 GLU A C 1
ATOM 1533 O O . GLU A 1 193 ? -10.232 4.310 -11.159 1.00 86.56 193 GLU A O 1
ATOM 1538 N N . LEU A 1 194 ? -8.145 4.764 -11.865 1.00 86.75 194 LEU A N 1
ATOM 1539 C CA . LEU A 1 194 ? -7.533 3.449 -11.641 1.00 86.75 194 LEU A CA 1
ATOM 1540 C C . LEU A 1 194 ? -6.256 3.524 -10.785 1.00 86.75 194 LEU A C 1
ATOM 1542 O O . LEU A 1 194 ? -5.628 2.489 -10.561 1.00 86.75 194 LEU A O 1
ATOM 1546 N N . VAL A 1 195 ? -5.871 4.714 -10.309 1.00 86.62 195 VAL A N 1
ATOM 1547 C CA . VAL A 1 195 ? -4.785 4.862 -9.332 1.00 86.62 195 VAL A CA 1
ATOM 1548 C C . VAL A 1 195 ? -5.295 4.375 -7.977 1.00 86.62 195 VAL A C 1
ATOM 1550 O O . VAL A 1 195 ? -6.234 4.941 -7.418 1.00 86.62 195 VAL A O 1
ATOM 1553 N N . GLY A 1 196 ? -4.700 3.301 -7.466 1.00 84.12 196 GLY A N 1
ATOM 1554 C CA . GLY A 1 196 ? -4.977 2.811 -6.121 1.00 84.12 196 GLY A CA 1
ATOM 1555 C C . GLY A 1 196 ? -4.250 3.624 -5.053 1.00 84.12 196 GLY A C 1
ATOM 1556 O O . GLY A 1 196 ? -3.339 4.397 -5.340 1.00 84.12 196 GLY A O 1
ATOM 1557 N N . ARG A 1 197 ? -4.681 3.456 -3.803 1.00 81.31 197 ARG A N 1
ATOM 1558 C CA . ARG A 1 197 ? -4.309 4.348 -2.693 1.00 81.31 197 ARG A CA 1
ATOM 1559 C C . ARG A 1 197 ? -3.004 3.959 -1.996 1.00 81.31 197 ARG A C 1
ATOM 1561 O O . ARG A 1 197 ? -2.321 4.829 -1.478 1.00 81.31 197 ARG A O 1
ATOM 1568 N N . GLY A 1 198 ? -2.671 2.667 -1.991 1.00 84.81 198 GLY A N 1
ATOM 1569 C CA . GLY A 1 198 ? -1.497 2.130 -1.303 1.00 84.81 198 GLY A CA 1
ATOM 1570 C C . GLY A 1 198 ? -1.542 2.305 0.220 1.00 84.81 198 GLY A C 1
ATOM 1571 O O . GLY A 1 198 ? -2.616 2.384 0.820 1.00 84.81 198 GLY A O 1
ATOM 1572 N N . LYS A 1 199 ? -0.366 2.339 0.854 1.00 85.88 199 LYS A N 1
ATOM 1573 C CA . LYS A 1 199 ? -0.204 2.637 2.280 1.00 85.88 199 LYS A CA 1
ATOM 1574 C C . LYS A 1 199 ? -0.549 4.102 2.553 1.00 85.88 199 LYS A C 1
ATOM 1576 O O . LYS A 1 199 ? -0.091 4.988 1.839 1.00 85.88 199 LYS A O 1
ATOM 1581 N N . LEU A 1 200 ? -1.274 4.364 3.641 1.00 86.44 200 LEU A N 1
ATOM 1582 C CA . LEU A 1 200 ? -1.466 5.728 4.125 1.00 86.44 200 LEU A CA 1
ATOM 1583 C C . LEU A 1 200 ? -0.150 6.366 4.585 1.00 86.44 200 LEU A C 1
ATOM 1585 O O . LEU A 1 200 ? 0.677 5.751 5.260 1.00 86.44 200 LEU A O 1
ATOM 1589 N N . VAL A 1 201 ? -0.010 7.645 4.258 1.00 82.25 201 VAL A N 1
ATOM 1590 C CA . VAL A 1 201 ? 1.116 8.498 4.637 1.00 82.25 201 VAL A CA 1
ATOM 1591 C C . VAL A 1 201 ? 0.545 9.680 5.406 1.00 82.25 201 VAL A C 1
ATOM 1593 O O . VAL A 1 201 ? -0.386 10.324 4.930 1.00 82.25 201 VAL A O 1
ATOM 1596 N N . GLU A 1 202 ? 1.084 9.955 6.594 1.00 78.19 202 GLU A N 1
ATOM 1597 C CA . GLU A 1 202 ? 0.549 10.961 7.525 1.00 78.19 202 GLU A CA 1
ATOM 1598 C C . GLU A 1 202 ? 0.426 12.354 6.883 1.00 78.19 202 GLU A C 1
ATOM 1600 O O . GLU A 1 202 ? -0.599 13.017 7.019 1.00 78.19 202 GLU A O 1
ATOM 1605 N N . GLU A 1 203 ? 1.427 12.747 6.088 1.00 77.19 203 GLU A N 1
ATOM 1606 C CA . GLU A 1 203 ? 1.469 14.017 5.345 1.00 77.19 203 GLU A CA 1
ATOM 1607 C C . GLU A 1 203 ? 0.338 14.163 4.303 1.00 77.19 203 GLU A C 1
ATOM 1609 O O . GLU A 1 203 ? -0.018 15.285 3.940 1.00 77.19 203 GLU A O 1
ATOM 1614 N N . ASN A 1 204 ? -0.251 13.044 3.860 1.00 73.81 204 ASN A N 1
ATOM 1615 C CA . ASN A 1 204 ? -1.304 12.967 2.842 1.00 73.81 204 ASN A CA 1
ATOM 1616 C C . ASN A 1 204 ? -2.702 12.662 3.436 1.00 73.81 204 ASN A C 1
ATOM 1618 O O . ASN A 1 204 ? -3.648 12.426 2.681 1.00 73.81 204 ASN A O 1
ATOM 1622 N N . LEU A 1 205 ? -2.871 12.658 4.768 1.00 82.38 205 LEU A N 1
ATOM 1623 C CA . LEU A 1 205 ? -4.169 12.415 5.415 1.00 82.38 205 LEU A CA 1
ATOM 1624 C C . LEU A 1 205 ? -5.132 13.604 5.235 1.00 82.38 205 LEU A C 1
ATOM 1626 O O . LEU A 1 205 ? -5.130 14.559 6.012 1.00 82.38 205 LEU A O 1
ATOM 1630 N N . ALA A 1 206 ? -6.002 13.509 4.228 1.00 81.62 206 ALA A N 1
ATOM 1631 C CA . ALA A 1 206 ? -7.108 14.432 3.983 1.00 81.62 206 ALA A CA 1
ATOM 1632 C C . ALA A 1 206 ? -8.466 13.736 4.179 1.00 81.62 206 ALA A C 1
ATOM 1634 O O . ALA A 1 206 ? -8.678 12.625 3.696 1.00 81.62 206 ALA A O 1
ATOM 1635 N N . GLY A 1 207 ? -9.387 14.401 4.880 1.00 85.38 207 GLY A N 1
ATOM 1636 C CA . GLY A 1 207 ? -10.726 13.887 5.160 1.00 85.38 207 GLY A CA 1
ATOM 1637 C C . GLY A 1 207 ? -11.413 14.604 6.324 1.00 85.38 207 GLY A C 1
ATOM 1638 O O . GLY A 1 207 ? -10.854 15.524 6.930 1.00 85.38 207 GLY A O 1
ATOM 1639 N N . GLN A 1 208 ? -12.627 14.173 6.665 1.00 86.75 208 GLN A N 1
ATOM 1640 C CA . GLN A 1 208 ? -13.350 14.652 7.843 1.00 86.75 208 GLN A CA 1
ATOM 1641 C C . GLN A 1 208 ? -12.944 13.836 9.075 1.00 86.75 208 GLN A C 1
ATOM 1643 O O . GLN A 1 208 ? -13.209 12.639 9.143 1.00 86.75 208 GLN A O 1
ATOM 1648 N N . ILE A 1 209 ? -12.375 14.483 10.097 1.00 86.19 209 ILE A N 1
ATOM 1649 C CA . ILE A 1 209 ? -12.207 13.854 11.415 1.00 86.19 209 ILE A CA 1
ATOM 1650 C C . ILE A 1 209 ? -13.602 13.549 11.977 1.00 86.19 209 ILE A C 1
ATOM 1652 O O . ILE A 1 209 ? -14.379 14.463 12.260 1.00 86.19 209 ILE A O 1
ATOM 1656 N N . MET A 1 210 ? -13.913 12.264 12.125 1.00 81.44 210 MET A N 1
ATOM 1657 C CA . MET A 1 210 ? -15.164 11.772 12.709 1.00 81.44 210 MET A CA 1
ATOM 1658 C C . MET A 1 210 ? -15.036 11.634 14.224 1.00 81.44 210 MET A C 1
ATOM 1660 O O . MET A 1 210 ? -15.936 12.019 14.968 1.00 81.44 210 MET A O 1
ATOM 1664 N N . PHE A 1 211 ? -13.884 11.133 14.675 1.00 78.62 211 PHE A N 1
ATOM 1665 C CA . PHE A 1 211 ? -13.542 10.943 16.081 1.00 78.62 211 PHE A CA 1
ATOM 1666 C C . PHE A 1 211 ? -12.077 11.346 16.289 1.00 78.62 211 PHE A C 1
ATOM 1668 O O . PHE A 1 211 ? -11.241 11.107 15.424 1.00 78.62 211 PHE A O 1
ATOM 1675 N N . GLY A 1 212 ? -11.758 11.978 17.415 1.00 73.69 212 GLY A N 1
ATOM 1676 C CA . GLY A 1 212 ? -10.422 12.506 17.710 1.00 73.69 212 GLY A CA 1
ATOM 1677 C C . GLY A 1 212 ? -10.375 13.137 19.100 1.00 73.69 212 GLY A C 1
ATOM 1678 O O . GLY A 1 212 ? -11.300 12.933 19.888 1.00 73.69 212 GLY A O 1
ATOM 1679 N N . GLN A 1 213 ? -9.348 13.941 19.399 1.00 71.31 213 GLN A N 1
ATOM 1680 C CA . GLN A 1 213 ? -9.094 14.496 20.746 1.00 71.31 213 GLN A CA 1
ATOM 1681 C C . GLN A 1 213 ? -10.329 15.103 21.452 1.00 71.31 213 GLN A C 1
ATOM 1683 O O . GLN A 1 213 ? -10.493 14.918 22.655 1.00 71.31 213 GLN A O 1
ATOM 1688 N N . GLU A 1 214 ? -11.212 15.811 20.732 1.00 68.81 214 GLU A N 1
ATOM 1689 C CA . GLU A 1 214 ? -12.423 16.417 21.322 1.00 68.81 214 GLU A CA 1
ATOM 1690 C C . GLU A 1 214 ? -13.502 15.385 21.710 1.00 68.81 214 GLU A C 1
ATOM 1692 O O . GLU A 1 214 ? -14.295 15.633 22.619 1.00 68.81 214 GLU A O 1
ATOM 1697 N N . PHE A 1 215 ? -13.525 14.220 21.055 1.00 68.31 215 PHE A N 1
ATOM 1698 C CA . PHE A 1 215 ? -14.425 13.106 21.369 1.00 68.31 215 PHE A CA 1
ATOM 1699 C C . PHE A 1 215 ? -13.878 12.232 22.509 1.00 68.31 215 PHE A C 1
ATOM 1701 O O . PHE A 1 215 ? -14.648 11.773 23.352 1.00 68.31 215 PHE A O 1
ATOM 1708 N N . LEU A 1 216 ? -12.552 12.061 22.580 1.00 66.81 216 LEU A N 1
ATOM 1709 C CA . LEU A 1 216 ? -11.820 11.204 23.533 1.00 66.81 216 LEU A CA 1
ATOM 1710 C C . LEU A 1 216 ? -11.748 11.768 24.972 1.00 66.81 216 LEU A C 1
ATOM 1712 O O . LEU A 1 216 ? -10.847 11.451 25.749 1.00 66.81 216 LEU A O 1
ATOM 1716 N N . SER A 1 217 ? -12.715 12.606 25.352 1.00 65.94 217 SER A N 1
ATOM 1717 C CA . SER A 1 217 ? -12.918 13.023 26.741 1.00 65.94 217 SER A CA 1
ATOM 1718 C C . SER A 1 217 ? -13.264 11.827 27.644 1.00 65.94 217 SER A C 1
ATOM 1720 O O . SER A 1 217 ? -13.887 10.865 27.197 1.00 65.94 217 SER A O 1
ATOM 1722 N N . GLU A 1 218 ? -12.892 11.899 28.927 1.00 63.06 218 GLU A N 1
ATOM 1723 C CA . GLU A 1 218 ? -12.964 10.769 29.877 1.00 63.06 218 GLU A CA 1
ATOM 1724 C C . GLU A 1 218 ? -14.362 10.150 30.059 1.00 63.06 218 GLU A C 1
ATOM 1726 O O . GLU A 1 218 ? -14.458 9.025 30.537 1.00 63.06 218 GLU A O 1
ATOM 1731 N N . GLU A 1 219 ? -15.438 10.852 29.692 1.00 68.69 219 GLU A N 1
ATOM 1732 C CA . GLU A 1 219 ? -16.814 10.346 29.808 1.00 68.69 219 GLU A CA 1
ATOM 1733 C C . GLU A 1 219 ? -17.199 9.359 28.681 1.00 68.69 219 GLU A C 1
ATOM 1735 O O . GLU A 1 219 ? -18.138 8.590 28.868 1.00 68.69 219 GLU A O 1
ATOM 1740 N N . ASN A 1 220 ? -16.455 9.326 27.562 1.00 79.75 220 ASN A N 1
ATOM 1741 C CA . ASN A 1 220 ? -16.741 8.501 26.372 1.00 79.75 220 ASN A CA 1
ATOM 1742 C C . ASN A 1 220 ? -15.782 7.295 26.205 1.00 79.75 220 ASN A C 1
ATOM 1744 O O . ASN A 1 220 ? -15.754 6.666 25.141 1.00 79.75 220 ASN A O 1
ATOM 1748 N N . LEU A 1 221 ? -14.950 7.008 27.216 1.00 88.00 221 LEU A N 1
ATOM 1749 C CA . LEU A 1 221 ? -13.896 5.988 27.167 1.00 88.00 221 LEU A CA 1
ATOM 1750 C C . LEU A 1 221 ? -13.972 5.015 28.348 1.00 88.00 221 LEU A C 1
ATOM 1752 O O . LEU A 1 221 ? -13.913 5.407 29.514 1.00 88.00 221 LEU A O 1
ATOM 1756 N N . MET A 1 222 ? -14.004 3.725 28.030 1.00 91.44 222 MET A N 1
ATOM 1757 C CA . MET A 1 222 ? -13.852 2.621 28.976 1.00 91.44 222 MET A CA 1
ATOM 1758 C C . MET A 1 222 ? -12.356 2.325 29.143 1.00 91.44 222 MET A C 1
ATOM 1760 O O . MET A 1 222 ? -11.765 1.573 28.373 1.00 91.44 222 MET A O 1
ATOM 1764 N N . ARG A 1 223 ? -11.725 3.010 30.108 1.00 92.19 223 ARG A N 1
ATOM 1765 C CA . ARG A 1 223 ? -10.305 2.838 30.471 1.00 92.19 223 ARG A CA 1
ATOM 1766 C C . ARG A 1 223 ? -10.069 1.567 31.286 1.00 92.19 223 ARG A C 1
ATOM 1768 O O . ARG A 1 223 ? -10.867 1.231 32.161 1.00 92.19 223 ARG A O 1
ATOM 1775 N N . GLY A 1 224 ? -8.918 0.939 31.073 1.00 93.38 224 GLY A N 1
ATOM 1776 C CA . GLY A 1 224 ? -8.547 -0.344 31.664 1.00 93.38 224 GLY A CA 1
ATOM 1777 C C . GLY A 1 224 ? -9.214 -1.554 31.002 1.00 93.38 224 GLY A C 1
ATOM 1778 O O . GLY A 1 224 ? -9.219 -2.626 31.606 1.00 93.38 224 GLY A O 1
ATOM 1779 N N . GLU A 1 225 ? -9.795 -1.400 29.808 1.00 94.88 225 GLU A N 1
ATOM 1780 C CA . GLU A 1 225 ? -10.538 -2.447 29.096 1.00 94.88 225 GLU A CA 1
ATOM 1781 C C . GLU A 1 225 ? -10.167 -2.509 27.603 1.00 94.88 225 GLU A C 1
ATOM 1783 O O . GLU A 1 225 ? -9.809 -1.503 26.991 1.00 94.88 225 GLU A O 1
ATOM 1788 N N . VAL A 1 226 ? -10.290 -3.706 27.021 1.00 96.50 226 VAL A N 1
ATOM 1789 C CA . VAL A 1 226 ? -10.250 -3.999 25.574 1.00 96.50 226 VAL A CA 1
ATOM 1790 C C . VAL A 1 226 ? -11.452 -4.864 25.184 1.00 96.50 226 VAL A C 1
ATOM 1792 O O . VAL A 1 226 ? -12.061 -5.496 26.050 1.00 96.50 226 VAL A O 1
ATOM 1795 N N . ILE A 1 227 ? -11.781 -4.939 23.893 1.00 96.31 227 ILE A N 1
ATOM 1796 C CA . ILE A 1 227 ? -12.695 -5.966 23.370 1.00 96.31 227 ILE A CA 1
ATOM 1797 C C . ILE A 1 227 ? -11.895 -7.211 22.955 1.00 96.31 227 ILE A C 1
ATOM 1799 O O . ILE A 1 227 ? -10.934 -7.107 22.194 1.00 96.31 227 ILE A O 1
ATOM 1803 N N . ASP A 1 228 ? -12.291 -8.391 23.441 1.00 93.06 228 ASP A N 1
ATOM 1804 C CA . ASP A 1 228 ? -11.640 -9.668 23.121 1.00 93.06 228 ASP A CA 1
ATOM 1805 C C . ASP A 1 228 ? -12.036 -10.238 21.741 1.00 93.06 228 ASP A C 1
ATOM 1807 O O . ASP A 1 228 ? -12.967 -9.769 21.084 1.00 93.06 228 ASP A O 1
ATOM 1811 N N . GLU A 1 229 ? -11.359 -11.311 21.311 1.00 91.81 229 GLU A N 1
ATOM 1812 C CA . GLU A 1 229 ? -11.644 -12.040 20.055 1.00 91.81 229 GLU A CA 1
ATOM 1813 C C . GLU A 1 229 ? -13.089 -12.592 19.959 1.00 91.81 229 GLU A C 1
ATOM 1815 O O . GLU A 1 229 ? -13.517 -13.046 18.898 1.00 91.81 229 GLU A O 1
ATOM 1820 N N . ASN A 1 230 ? -13.842 -12.570 21.066 1.00 93.19 230 ASN A N 1
ATOM 1821 C CA . ASN A 1 230 ? -15.213 -13.059 21.192 1.00 93.19 230 ASN A CA 1
ATOM 1822 C C . ASN A 1 230 ? -16.234 -11.913 21.403 1.00 93.19 230 ASN A C 1
ATOM 1824 O O . ASN A 1 230 ? -17.405 -12.197 21.681 1.00 93.19 230 ASN A O 1
ATOM 1828 N N . GLY A 1 231 ? -15.816 -10.643 21.308 1.00 93.25 231 GLY A N 1
ATOM 1829 C CA . GLY A 1 231 ? -16.680 -9.462 21.416 1.00 93.25 231 GLY A CA 1
ATOM 1830 C C . GLY A 1 231 ? -17.020 -9.008 22.840 1.00 93.25 231 GLY A C 1
ATOM 1831 O O . GLY A 1 231 ? -17.994 -8.272 23.023 1.00 93.25 231 GLY A O 1
ATOM 1832 N N . ASN A 1 232 ? -16.270 -9.451 23.852 1.00 95.19 232 ASN A N 1
ATOM 1833 C CA . ASN A 1 232 ? -16.503 -9.149 25.268 1.00 95.19 232 ASN A CA 1
ATOM 1834 C C . ASN A 1 232 ? -15.495 -8.120 25.782 1.00 95.19 232 ASN A C 1
ATOM 1836 O O . ASN A 1 232 ? -14.321 -8.171 25.434 1.00 95.19 232 ASN A O 1
ATOM 1840 N N . PHE A 1 233 ? -15.935 -7.257 26.696 1.00 94.94 233 PHE A N 1
ATOM 1841 C CA . PHE A 1 233 ? -15.036 -6.408 27.475 1.00 94.94 233 PHE A CA 1
ATOM 1842 C C . PHE A 1 233 ? -14.149 -7.266 28.388 1.00 94.94 233 PHE A C 1
ATOM 1844 O O . PHE A 1 233 ? -14.649 -8.133 29.116 1.00 94.94 233 PHE A O 1
ATOM 1851 N N . ALA A 1 234 ? -12.842 -7.017 28.348 1.00 95.94 234 ALA A N 1
ATOM 1852 C CA . ALA A 1 234 ? -11.830 -7.688 29.153 1.00 95.94 234 ALA A CA 1
ATOM 1853 C C . ALA A 1 234 ? -10.882 -6.660 29.791 1.00 95.94 234 ALA A C 1
ATOM 1855 O O . ALA A 1 234 ? -10.391 -5.762 29.112 1.00 95.94 234 ALA A O 1
ATOM 1856 N N . GLU A 1 235 ? -10.597 -6.810 31.089 1.00 96.19 235 GLU A N 1
ATOM 1857 C CA . GLU A 1 235 ? -9.659 -5.942 31.817 1.00 96.19 235 GLU A CA 1
ATOM 1858 C C . GLU A 1 235 ? -8.245 -6.030 31.202 1.00 96.19 235 GLU A C 1
ATOM 1860 O O . GLU A 1 235 ? -7.698 -7.124 31.039 1.00 96.19 235 GLU A O 1
ATOM 1865 N N . THR A 1 236 ? -7.633 -4.891 30.867 1.00 95.19 236 THR A N 1
ATOM 1866 C CA . THR A 1 236 ? -6.254 -4.775 30.351 1.00 95.19 236 THR A CA 1
ATOM 1867 C C . THR A 1 236 ? -5.663 -3.426 30.764 1.00 95.19 236 THR A C 1
ATOM 1869 O O . THR A 1 236 ? -6.225 -2.372 30.483 1.00 95.19 236 THR A O 1
ATOM 1872 N N . GLU A 1 237 ? -4.535 -3.447 31.482 1.00 93.88 237 GLU A N 1
ATOM 1873 C CA . GLU A 1 237 ? -3.909 -2.226 32.004 1.00 93.88 237 GLU A CA 1
ATOM 1874 C C . GLU A 1 237 ? -3.371 -1.328 30.876 1.00 93.88 237 GLU A C 1
ATOM 1876 O O . GLU A 1 237 ? -2.753 -1.808 29.929 1.00 93.88 237 GLU A O 1
ATOM 1881 N N . ASN A 1 238 ? -3.541 -0.011 31.037 1.00 94.44 238 ASN A N 1
ATOM 1882 C CA . ASN A 1 238 ? -3.125 1.035 30.092 1.00 94.44 238 ASN A CA 1
ATOM 1883 C C . ASN A 1 238 ? -3.805 0.969 28.712 1.00 94.44 238 ASN A C 1
ATOM 1885 O O . ASN A 1 238 ? -3.271 1.517 27.763 1.00 94.44 238 ASN A O 1
ATOM 1889 N N . HIS A 1 239 ? -4.959 0.317 28.566 1.00 95.38 239 HIS A N 1
ATOM 1890 C CA . HIS A 1 239 ? -5.744 0.347 27.325 1.00 95.38 239 HIS A CA 1
ATOM 1891 C C . HIS A 1 239 ? -7.106 1.005 27.542 1.00 95.38 239 HIS A C 1
ATOM 1893 O O . HIS A 1 239 ? -7.654 0.966 28.644 1.00 95.38 239 HIS A O 1
ATOM 1899 N N . ALA A 1 240 ? -7.664 1.599 26.490 1.00 94.06 240 ALA A N 1
ATOM 1900 C CA . ALA A 1 240 ? -8.997 2.183 26.499 1.00 94.06 240 ALA A CA 1
ATOM 1901 C C . ALA A 1 240 ? -9.834 1.720 25.300 1.00 94.06 240 ALA A C 1
ATOM 1903 O O . ALA A 1 240 ? -9.320 1.521 24.198 1.00 94.06 240 ALA A O 1
ATOM 1904 N N . VAL A 1 241 ? -11.145 1.613 25.524 1.00 94.88 241 VAL A N 1
ATOM 1905 C CA . VAL A 1 241 ? -12.161 1.313 24.508 1.00 94.88 241 VAL A CA 1
ATOM 1906 C C . VAL A 1 241 ? -13.117 2.487 24.330 1.00 94.88 241 VAL A C 1
ATOM 1908 O O . VAL A 1 241 ? -13.629 3.043 25.304 1.00 94.88 241 VAL A O 1
ATOM 1911 N N . THR A 1 242 ? -13.395 2.859 23.081 1.00 92.69 242 THR A N 1
ATOM 1912 C CA . THR A 1 242 ? -14.454 3.828 22.746 1.00 92.69 242 THR A CA 1
ATOM 1913 C C . THR A 1 242 ? -15.846 3.277 23.053 1.00 92.69 242 THR A C 1
ATOM 1915 O O . THR A 1 242 ? -16.064 2.066 23.012 1.00 92.69 242 THR A O 1
ATOM 1918 N N . GLU A 1 243 ? -16.843 4.148 23.243 1.00 90.19 243 GLU A N 1
ATOM 1919 C CA . GLU A 1 243 ? -18.236 3.747 22.988 1.00 90.19 243 GLU A CA 1
ATOM 1920 C C . GLU A 1 243 ? -18.414 3.199 21.551 1.00 90.19 243 GLU A C 1
ATOM 1922 O O . GLU A 1 243 ? -17.540 3.358 20.694 1.00 90.19 243 GLU A O 1
ATOM 1927 N N . ALA A 1 244 ? -19.537 2.524 21.285 1.00 90.88 244 ALA A N 1
ATOM 1928 C CA . ALA A 1 244 ? -19.836 1.977 19.960 1.00 90.88 244 ALA A CA 1
ATOM 1929 C C . ALA A 1 244 ? -20.161 3.107 18.967 1.00 90.88 244 ALA A C 1
ATOM 1931 O O . ALA A 1 244 ? -21.172 3.800 19.097 1.00 90.88 244 ALA A O 1
ATOM 1932 N N . LEU A 1 245 ? -19.296 3.283 17.972 1.00 91.44 245 LEU A N 1
ATOM 1933 C CA . LEU A 1 245 ? -19.324 4.365 16.991 1.00 91.44 245 LEU A CA 1
ATOM 1934 C C . LEU A 1 245 ? -20.120 3.936 15.752 1.00 91.44 245 LEU A C 1
ATOM 1936 O O . LEU A 1 245 ? -19.937 2.817 15.277 1.00 91.44 245 LEU A O 1
ATOM 1940 N N . GLU A 1 246 ? -20.980 4.802 15.204 1.00 91.38 246 GLU A N 1
ATOM 1941 C CA . GLU A 1 246 ? -21.649 4.527 13.920 1.00 91.38 246 GLU A CA 1
ATOM 1942 C C . GLU A 1 246 ? -20.623 4.462 12.777 1.00 91.38 246 GLU A C 1
ATOM 1944 O O . GLU A 1 246 ? -19.750 5.322 12.662 1.00 91.38 246 GLU A O 1
ATOM 1949 N N . TYR A 1 247 ? -20.743 3.439 11.928 1.00 87.38 247 TYR A N 1
ATOM 1950 C CA . TYR A 1 247 ? -19.781 3.111 10.875 1.00 87.38 247 TYR A CA 1
ATOM 1951 C C . TYR A 1 247 ? -20.489 2.863 9.538 1.00 87.38 247 TYR A C 1
ATOM 1953 O O . TYR A 1 247 ? -21.455 2.099 9.459 1.00 87.38 247 TYR A O 1
ATOM 1961 N N . ASN A 1 248 ? -19.997 3.487 8.464 1.00 90.69 248 ASN A N 1
ATOM 1962 C CA . ASN A 1 248 ? -20.518 3.305 7.111 1.00 90.69 248 ASN A CA 1
ATOM 1963 C C . ASN A 1 248 ? -19.596 2.381 6.284 1.00 90.69 248 ASN A C 1
ATOM 1965 O O . ASN A 1 248 ? -18.615 2.871 5.730 1.00 90.69 248 ASN A O 1
ATOM 1969 N N . PRO A 1 249 ? -19.924 1.089 6.071 1.00 88.56 249 PRO A N 1
ATOM 1970 C CA . PRO A 1 249 ? -19.084 0.164 5.287 1.00 88.56 249 PRO A CA 1
ATOM 1971 C C . PRO A 1 249 ? -18.921 0.549 3.801 1.00 88.56 249 PRO A C 1
ATOM 1973 O O . PRO A 1 249 ? -18.155 -0.085 3.069 1.00 88.56 249 PRO A O 1
ATOM 1976 N N . SER A 1 250 ? -19.653 1.563 3.320 1.00 89.12 250 SER A N 1
ATOM 1977 C CA . SER A 1 250 ? -19.482 2.107 1.965 1.00 89.12 250 SER A CA 1
ATOM 1978 C C . SER A 1 250 ? -18.397 3.185 1.880 1.00 89.12 250 SER A C 1
ATOM 1980 O O . SER A 1 250 ? -17.834 3.350 0.798 1.00 89.12 250 SER A O 1
ATOM 1982 N N . ALA A 1 251 ? -18.108 3.884 2.982 1.00 90.38 251 ALA A N 1
ATOM 1983 C CA . ALA A 1 251 ? -17.053 4.891 3.073 1.00 90.38 251 ALA A CA 1
ATOM 1984 C C . ALA A 1 251 ? -15.684 4.247 3.349 1.00 90.38 251 ALA A C 1
ATOM 1986 O O . ALA A 1 251 ? -15.581 3.038 3.573 1.00 90.38 251 ALA A O 1
ATOM 1987 N N . ASP A 1 252 ? -14.637 5.066 3.325 1.00 90.12 252 ASP A N 1
ATOM 1988 C CA . ASP A 1 252 ? -13.288 4.689 3.725 1.00 90.12 252 ASP A CA 1
ATOM 1989 C C . ASP A 1 252 ? -12.868 5.492 4.948 1.00 90.12 252 ASP A C 1
ATOM 1991 O O . ASP A 1 252 ? -13.064 6.706 4.997 1.00 90.12 252 ASP A O 1
ATOM 1995 N N . TYR A 1 253 ? -12.261 4.807 5.914 1.00 92.69 253 TYR A N 1
ATOM 1996 C CA . TYR A 1 253 ? -11.782 5.420 7.143 1.00 92.69 253 TYR A CA 1
ATOM 1997 C C . TYR A 1 253 ? -10.294 5.154 7.334 1.00 92.69 253 TYR A C 1
ATOM 1999 O O . TYR A 1 253 ? -9.831 4.035 7.115 1.00 92.69 253 TYR A O 1
ATOM 2007 N N . ALA A 1 254 ? -9.562 6.166 7.783 1.00 93.56 254 ALA A N 1
ATOM 2008 C CA . ALA A 1 254 ? -8.201 6.041 8.285 1.00 93.56 254 ALA A CA 1
ATOM 2009 C C . ALA A 1 254 ? -8.184 6.090 9.817 1.00 93.56 254 ALA A C 1
ATOM 2011 O O . ALA A 1 254 ? -8.981 6.812 10.420 1.00 93.56 254 ALA A O 1
ATOM 2012 N N . ILE A 1 255 ? -7.240 5.376 10.429 1.00 94.06 255 ILE A N 1
ATOM 2013 C CA . ILE A 1 255 ? -6.849 5.530 11.834 1.00 94.06 255 ILE A CA 1
ATOM 2014 C C . ILE A 1 255 ? -5.377 5.948 11.912 1.00 94.06 255 ILE A C 1
ATOM 2016 O O . ILE A 1 255 ? -4.553 5.487 11.119 1.00 94.06 255 ILE A O 1
ATOM 2020 N N . THR A 1 256 ? -5.046 6.849 12.837 1.00 93.69 256 THR A N 1
ATOM 2021 C CA . THR A 1 256 ? -3.697 7.435 12.966 1.00 93.69 256 THR A CA 1
ATOM 2022 C C . THR A 1 256 ? -2.734 6.652 13.857 1.00 93.69 256 THR A C 1
ATOM 2024 O O . THR A 1 256 ? -1.533 6.884 13.772 1.00 93.69 256 THR A O 1
ATOM 2027 N N . VAL A 1 257 ? -3.230 5.735 14.693 1.00 94.25 257 VAL A N 1
ATOM 2028 C CA . VAL A 1 257 ? -2.445 5.009 15.711 1.00 94.25 257 VAL A CA 1
ATOM 2029 C C . VAL A 1 257 ? -2.784 3.510 15.718 1.00 94.25 257 VAL A C 1
ATOM 2031 O O . VAL A 1 257 ? -3.869 3.151 15.249 1.00 94.25 257 VAL A O 1
ATOM 2034 N N . PRO A 1 258 ? -1.903 2.635 16.244 1.00 96.44 258 PRO A N 1
ATOM 2035 C CA . PRO A 1 258 ? -2.186 1.207 16.376 1.00 96.44 258 PRO A CA 1
ATOM 2036 C C . PRO A 1 258 ? -3.404 0.939 17.271 1.00 96.44 258 PRO A C 1
ATOM 2038 O O . PRO A 1 258 ? -3.567 1.572 18.318 1.00 96.44 258 PRO A O 1
ATOM 2041 N N . ALA A 1 259 ? -4.270 0.011 16.860 1.00 96.62 259 ALA A N 1
ATOM 2042 C CA . ALA A 1 259 ? -5.516 -0.301 17.565 1.00 96.62 259 ALA A CA 1
ATOM 2043 C C . ALA A 1 259 ? -6.120 -1.649 17.137 1.00 96.62 259 ALA A C 1
ATOM 2045 O O . ALA A 1 259 ? -5.881 -2.136 16.035 1.00 96.62 259 ALA A O 1
ATOM 2046 N N . SER A 1 260 ? -7.000 -2.206 17.969 1.00 97.38 260 SER A N 1
ATOM 2047 C CA . SER A 1 260 ? -7.920 -3.285 17.590 1.00 97.38 260 SER A CA 1
ATOM 2048 C C . SER A 1 260 ? -9.322 -2.738 17.324 1.00 97.38 260 SER A C 1
ATOM 2050 O O . SER A 1 260 ? -9.951 -2.158 18.214 1.00 97.38 260 SER A O 1
ATOM 2052 N N . ILE A 1 261 ? -9.830 -2.947 16.107 1.00 97.62 261 ILE A N 1
ATOM 2053 C CA . ILE A 1 261 ? -11.166 -2.523 15.671 1.00 97.62 261 ILE A CA 1
ATOM 2054 C C . ILE A 1 261 ? -12.129 -3.706 15.782 1.00 97.62 261 ILE A C 1
ATOM 2056 O O . ILE A 1 261 ? -11.943 -4.723 15.118 1.00 97.62 261 ILE A O 1
ATOM 2060 N N . SER A 1 262 ? -13.160 -3.582 16.614 1.00 97.94 262 SER A N 1
ATOM 2061 C CA . SER A 1 262 ? -14.207 -4.595 16.812 1.00 97.94 262 SER A CA 1
ATOM 2062 C C . SER A 1 262 ? -15.475 -4.200 16.066 1.00 97.94 262 SER A C 1
ATOM 2064 O O . SER A 1 262 ? -15.965 -3.089 16.259 1.00 97.94 262 SER A O 1
ATOM 2066 N N . TYR A 1 263 ? -16.015 -5.089 15.233 1.00 97.88 263 TYR A N 1
ATOM 2067 C CA . TYR A 1 263 ? -17.116 -4.797 14.309 1.00 97.88 263 TYR A CA 1
ATOM 2068 C C . TYR A 1 263 ? -18.431 -5.434 14.759 1.00 97.88 263 TYR A C 1
ATOM 2070 O O . TYR A 1 263 ? -18.467 -6.590 15.189 1.00 97.88 263 TYR A O 1
ATOM 2078 N N . TYR A 1 264 ? -19.534 -4.698 14.600 1.00 97.44 264 TYR A N 1
ATOM 2079 C CA . TYR A 1 264 ? -20.863 -5.123 15.040 1.00 97.44 264 TYR A CA 1
ATOM 2080 C C . TYR A 1 264 ? -21.943 -4.849 13.987 1.00 97.44 264 TYR A C 1
ATOM 2082 O O . TYR A 1 264 ? -21.937 -3.814 13.313 1.00 97.44 264 TYR A O 1
ATOM 2090 N N . SER A 1 265 ? -22.925 -5.750 13.909 1.00 96.75 265 SER A N 1
ATOM 2091 C CA . SER A 1 265 ? -24.206 -5.537 13.231 1.00 96.75 265 SER A CA 1
ATOM 2092 C C . SER A 1 265 ? -25.266 -5.165 14.274 1.00 96.75 265 SER A C 1
ATOM 2094 O O . SER A 1 265 ? -25.873 -6.015 14.933 1.00 96.75 265 SER A O 1
ATOM 2096 N N . GLY A 1 266 ? -25.442 -3.865 14.505 1.00 94.31 266 GLY A N 1
ATOM 2097 C CA . GLY A 1 266 ? -26.262 -3.316 15.586 1.00 94.31 266 GLY A CA 1
ATOM 2098 C C . GLY A 1 266 ? -25.681 -3.625 16.968 1.00 94.31 266 GLY A C 1
ATOM 2099 O O . GLY A 1 266 ? -24.919 -2.836 17.507 1.00 94.31 266 GLY A O 1
ATOM 2100 N N . SER A 1 267 ? -26.059 -4.767 17.546 1.00 93.44 267 SER A N 1
ATOM 2101 C CA . SER A 1 267 ? -25.526 -5.266 18.826 1.00 93.44 267 SER A CA 1
ATOM 2102 C C . SER A 1 267 ? -25.035 -6.718 18.747 1.00 93.44 267 SER A C 1
ATOM 2104 O O . SER A 1 267 ? -24.884 -7.371 19.779 1.00 93.44 267 SER A O 1
ATOM 2106 N N . GLU A 1 268 ? -24.878 -7.262 17.540 1.00 96.50 268 GLU A N 1
ATOM 2107 C CA . GLU A 1 268 ? -24.322 -8.593 17.287 1.00 96.50 268 GLU A CA 1
ATOM 2108 C C . GLU A 1 268 ? -22.864 -8.425 16.847 1.00 96.50 268 GLU A C 1
ATOM 2110 O O . GLU A 1 268 ? -22.600 -7.780 15.835 1.00 96.50 268 GLU A O 1
ATOM 2115 N N . PHE A 1 269 ? -21.921 -8.941 17.640 1.00 97.69 269 PHE A N 1
ATOM 2116 C CA . PHE A 1 269 ? -20.491 -8.925 17.319 1.00 97.69 269 PHE A CA 1
ATOM 2117 C C . PHE A 1 269 ? -20.197 -9.797 16.094 1.00 97.69 269 PHE A C 1
ATOM 2119 O O . PHE A 1 269 ? -20.787 -10.871 15.947 1.00 97.69 269 PHE A O 1
ATOM 2126 N N . ILE A 1 270 ? -19.286 -9.332 15.240 1.00 97.38 270 ILE A N 1
ATOM 2127 C CA . ILE A 1 270 ? -18.863 -10.021 14.018 1.00 97.38 270 ILE A CA 1
ATOM 2128 C C . ILE A 1 270 ? -17.439 -10.558 14.198 1.00 97.38 270 ILE A C 1
ATOM 2130 O O . ILE A 1 270 ? -17.243 -11.772 14.229 1.00 97.38 270 ILE A O 1
ATOM 2134 N N . GLU A 1 271 ? -16.463 -9.658 14.325 1.00 97.56 271 GLU A N 1
ATOM 2135 C CA . GLU A 1 271 ? -15.035 -9.967 14.452 1.00 97.56 271 GLU A CA 1
ATOM 2136 C C . GLU A 1 271 ? -14.249 -8.768 15.009 1.00 97.56 271 GLU A C 1
ATOM 2138 O O . GLU A 1 271 ? -14.753 -7.641 15.030 1.00 97.56 271 GLU A O 1
ATOM 2143 N N . THR A 1 272 ? -13.003 -9.011 15.423 1.00 97.25 272 THR A N 1
ATOM 2144 C CA . THR A 1 272 ? -12.025 -7.980 15.805 1.00 97.25 272 THR A CA 1
ATOM 2145 C C . THR A 1 272 ? -10.811 -8.088 14.888 1.00 97.25 272 THR A C 1
ATOM 2147 O O . THR A 1 272 ? -10.304 -9.190 14.681 1.00 97.25 272 THR A O 1
ATOM 2150 N N . ILE A 1 273 ? -10.343 -6.961 14.348 1.00 96.44 273 ILE A N 1
ATOM 2151 C CA . ILE A 1 273 ? -9.166 -6.887 13.473 1.00 96.44 273 ILE A CA 1
ATOM 2152 C C . ILE A 1 273 ? -8.147 -5.923 14.086 1.00 96.44 273 ILE A C 1
ATOM 2154 O O . ILE A 1 273 ? -8.474 -4.777 14.394 1.00 96.44 273 ILE A O 1
ATOM 2158 N N . GLU A 1 274 ? -6.919 -6.402 14.255 1.00 96.31 274 GLU A N 1
ATOM 2159 C CA . GLU A 1 274 ? -5.791 -5.658 14.815 1.00 96.31 274 GLU A CA 1
ATOM 2160 C C . GLU A 1 274 ? -5.030 -4.885 13.725 1.00 96.31 274 GLU A C 1
ATOM 2162 O O . GLU A 1 274 ? -4.851 -5.365 12.603 1.00 96.31 274 GLU A O 1
ATOM 2167 N N . ILE A 1 275 ? -4.601 -3.669 14.062 1.00 95.31 275 ILE A N 1
ATOM 2168 C CA . 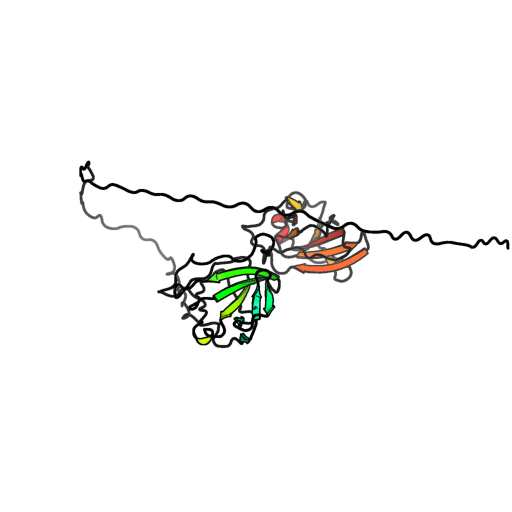ILE A 1 275 ? -3.826 -2.754 13.223 1.00 95.31 275 ILE A CA 1
ATOM 2169 C C . ILE A 1 275 ? -2.525 -2.459 13.982 1.00 95.31 275 ILE A C 1
ATOM 2171 O O . ILE A 1 275 ? -2.509 -1.620 14.880 1.00 95.31 275 ILE A O 1
ATOM 2175 N N . GLU A 1 276 ? -1.453 -3.186 13.647 1.00 93.62 276 GLU A N 1
ATOM 2176 C CA . GLU A 1 276 ? -0.126 -3.048 14.278 1.00 93.62 276 GLU A CA 1
ATOM 2177 C C . GLU A 1 276 ? 0.632 -1.795 13.791 1.00 93.62 276 GLU A C 1
ATOM 2179 O O . GLU A 1 276 ? 1.265 -1.096 14.578 1.00 93.62 276 GLU A O 1
ATOM 2184 N N . ASP A 1 277 ? 0.560 -1.509 12.486 1.00 90.31 277 ASP A N 1
ATOM 2185 C CA . ASP A 1 277 ? 1.199 -0.370 11.814 1.00 90.31 277 ASP A CA 1
ATOM 2186 C C . ASP A 1 277 ? 0.171 0.741 11.552 1.00 90.31 277 ASP A C 1
ATOM 2188 O O . ASP A 1 277 ? -0.905 0.474 11.016 1.00 90.31 277 ASP A O 1
ATOM 2192 N N . ALA A 1 278 ? 0.530 1.997 11.828 1.00 90.94 278 ALA A N 1
ATOM 2193 C CA . ALA A 1 278 ? -0.310 3.168 11.567 1.00 90.94 278 ALA A CA 1
ATOM 2194 C C . ALA A 1 278 ? 0.502 4.344 10.959 1.00 90.94 278 ALA A C 1
ATOM 2196 O O . ALA A 1 278 ? 1.729 4.359 11.100 1.00 90.94 278 ALA A O 1
ATOM 2197 N N . PRO A 1 279 ? -0.132 5.318 10.267 1.00 92.81 279 PRO A N 1
ATOM 2198 C CA . PRO A 1 279 ? -1.552 5.365 9.910 1.00 92.81 279 PRO A CA 1
ATOM 2199 C C . PRO A 1 279 ? -1.951 4.257 8.925 1.00 92.81 279 PRO A C 1
ATOM 2201 O O . PRO A 1 279 ? -1.156 3.838 8.081 1.00 92.81 279 PRO A O 1
ATOM 2204 N N . ALA A 1 280 ? -3.192 3.782 9.031 1.00 91.81 280 ALA A N 1
ATOM 2205 C CA . ALA A 1 280 ? -3.717 2.681 8.222 1.00 91.81 280 ALA A CA 1
ATOM 2206 C C . ALA A 1 280 ? -5.215 2.841 7.927 1.00 91.81 280 ALA A C 1
ATOM 2208 O O . ALA A 1 280 ? -5.938 3.530 8.647 1.00 91.81 280 ALA A O 1
ATOM 2209 N N . TYR A 1 281 ? -5.686 2.203 6.854 1.00 91.69 281 TYR A N 1
ATOM 2210 C CA . TYR A 1 281 ? -7.117 2.103 6.580 1.00 91.69 281 TYR A CA 1
ATOM 2211 C C . TYR A 1 281 ? -7.775 1.154 7.582 1.00 91.69 281 TYR A C 1
ATOM 2213 O O . TYR A 1 281 ? -7.295 0.040 7.783 1.00 91.69 281 TYR A O 1
ATOM 2221 N N . ILE A 1 282 ? -8.904 1.567 8.159 1.00 93.75 282 ILE A N 1
ATOM 2222 C CA . ILE A 1 282 ? -9.785 0.679 8.920 1.00 93.75 282 ILE A CA 1
ATOM 2223 C C . ILE A 1 282 ? -10.410 -0.315 7.922 1.00 93.75 282 ILE A C 1
ATOM 2225 O O . ILE A 1 282 ? -11.076 0.125 6.976 1.00 93.75 282 ILE A O 1
ATOM 2229 N N . PRO A 1 283 ? -10.209 -1.638 8.089 1.00 92.44 283 PRO A N 1
ATOM 2230 C CA . PRO A 1 283 ? -10.750 -2.639 7.172 1.00 92.44 283 PRO A CA 1
ATOM 2231 C C . PRO A 1 283 ? -12.277 -2.588 7.015 1.00 92.44 283 PRO A C 1
ATOM 2233 O O . PRO A 1 283 ? -13.014 -2.096 7.871 1.00 92.44 283 PRO A O 1
ATOM 2236 N N . ARG A 1 284 ? -12.777 -3.129 5.898 1.00 92.62 284 ARG A N 1
ATOM 2237 C CA . ARG A 1 284 ? -14.217 -3.219 5.621 1.00 92.62 284 ARG A CA 1
ATOM 2238 C C . ARG A 1 284 ? -14.754 -4.612 5.944 1.00 92.62 284 ARG A C 1
ATOM 2240 O O . ARG A 1 284 ? -14.406 -5.572 5.263 1.00 92.62 284 ARG A O 1
ATOM 2247 N N . VAL A 1 285 ? -15.647 -4.697 6.929 1.00 94.12 285 VAL A N 1
ATOM 2248 C CA . VAL A 1 285 ? -16.345 -5.935 7.326 1.00 94.12 285 VAL A CA 1
ATOM 2249 C C . VAL A 1 285 ? -17.777 -5.939 6.776 1.00 94.12 285 VAL A C 1
ATOM 2251 O O . VAL A 1 285 ? -18.531 -4.978 6.955 1.00 94.12 285 VAL A O 1
ATOM 2254 N N . GLU A 1 286 ? -18.176 -7.014 6.087 1.00 93.31 286 GLU A N 1
ATOM 2255 C CA . GLU A 1 286 ? -19.508 -7.109 5.474 1.00 93.31 286 GLU A CA 1
ATOM 2256 C C . GLU A 1 286 ? -20.611 -7.198 6.545 1.00 93.31 286 GLU A C 1
ATOM 2258 O O . GLU A 1 286 ? -20.599 -8.064 7.415 1.00 93.31 286 GLU A O 1
ATOM 2263 N N . GLY A 1 287 ? -21.601 -6.303 6.468 1.00 93.81 287 GLY A N 1
ATOM 2264 C CA . GLY A 1 287 ? -22.733 -6.264 7.402 1.00 93.81 287 GLY A CA 1
ATOM 2265 C C . GLY A 1 287 ? -22.474 -5.521 8.719 1.00 93.81 287 GLY A C 1
ATOM 2266 O O . GLY A 1 287 ? -23.418 -5.356 9.500 1.00 93.81 287 GLY A O 1
ATOM 2267 N N . ALA A 1 288 ? -21.250 -5.032 8.945 1.00 96.75 288 ALA A N 1
ATOM 2268 C CA . ALA A 1 288 ? -20.932 -4.137 10.052 1.00 96.75 288 ALA A CA 1
ATOM 2269 C C . ALA A 1 288 ? -21.567 -2.750 9.855 1.00 96.75 288 ALA A C 1
ATOM 2271 O O . ALA A 1 288 ? -21.596 -2.215 8.745 1.00 96.75 288 ALA A O 1
ATOM 2272 N N . ASN A 1 289 ? -22.058 -2.155 10.941 1.00 95.81 289 ASN A N 1
ATOM 2273 C CA . ASN A 1 289 ? -22.535 -0.767 10.977 1.00 95.81 289 ASN A CA 1
ATOM 2274 C C . ASN A 1 289 ? -22.230 -0.026 12.293 1.00 95.81 289 ASN A C 1
ATOM 2276 O O . ASN A 1 289 ? -22.558 1.154 12.410 1.00 95.81 289 ASN A O 1
ATOM 2280 N N . TYR A 1 290 ? -21.584 -0.694 13.253 1.00 96.00 290 TYR A N 1
ATOM 2281 C CA . TYR A 1 290 ? -20.937 -0.066 14.404 1.00 96.00 290 TYR A CA 1
ATOM 2282 C C . TYR A 1 290 ? -19.525 -0.630 14.591 1.00 96.00 290 TYR A C 1
ATOM 2284 O O . TYR A 1 290 ? -19.286 -1.800 14.270 1.00 96.00 290 TYR A O 1
ATOM 2292 N N . ILE A 1 291 ? -18.621 0.183 15.143 1.00 96.50 291 ILE A N 1
ATOM 2293 C CA . ILE A 1 291 ? -17.289 -0.248 15.590 1.00 96.50 291 ILE A CA 1
ATOM 2294 C C . ILE A 1 291 ? -16.982 0.203 17.023 1.00 96.50 291 ILE A C 1
ATOM 2296 O O . ILE A 1 291 ? -17.399 1.279 17.446 1.00 96.50 291 ILE A O 1
ATOM 2300 N N . ASN A 1 292 ? -16.194 -0.588 17.747 1.00 95.94 292 ASN A N 1
ATOM 2301 C CA . ASN A 1 292 ? -15.472 -0.157 18.947 1.00 95.94 292 ASN A CA 1
ATOM 2302 C C . ASN A 1 292 ? -13.968 -0.190 18.653 1.00 95.94 292 ASN A C 1
ATOM 2304 O O . ASN A 1 292 ? -13.497 -1.081 17.944 1.00 95.94 292 ASN A O 1
ATOM 2308 N N . ILE A 1 293 ? -13.218 0.768 19.194 1.00 95.88 293 ILE A N 1
ATOM 2309 C CA . ILE A 1 293 ? -11.769 0.888 18.988 1.00 95.88 293 ILE A CA 1
ATOM 2310 C C . ILE A 1 293 ? -11.082 0.678 20.335 1.00 95.88 293 ILE A C 1
ATOM 2312 O O . ILE A 1 293 ? -11.344 1.437 21.267 1.00 95.88 293 ILE A O 1
ATOM 2316 N N . SER A 1 294 ? -10.229 -0.346 20.424 1.00 96.94 294 SER A N 1
ATOM 2317 C CA . SER A 1 294 ? -9.378 -0.647 21.586 1.00 96.94 294 SER A CA 1
ATOM 2318 C C . SER A 1 294 ? -7.944 -0.201 21.287 1.00 96.94 294 SER A C 1
ATOM 2320 O O . SER A 1 294 ? -7.399 -0.615 20.266 1.00 96.94 294 SER A O 1
ATOM 2322 N N . PHE A 1 295 ? -7.329 0.620 22.135 1.00 95.62 295 PHE A N 1
ATOM 2323 C CA . PHE A 1 295 ? -6.003 1.215 21.890 1.00 95.62 295 PHE A CA 1
ATOM 2324 C C . PHE A 1 295 ? -5.252 1.475 23.209 1.00 95.62 295 PHE A C 1
ATOM 2326 O O . PHE A 1 295 ? -5.884 1.541 24.264 1.00 95.62 295 PHE A O 1
ATOM 2333 N N . ASP A 1 296 ? -3.922 1.628 23.172 1.00 95.81 296 ASP A N 1
ATOM 2334 C CA . ASP A 1 296 ? -3.141 1.987 24.369 1.00 95.81 296 ASP A CA 1
ATOM 2335 C C . ASP A 1 296 ? -3.380 3.456 24.768 1.00 95.81 296 ASP A C 1
ATOM 2337 O O . ASP A 1 296 ? -3.446 4.353 23.922 1.00 95.81 296 ASP A O 1
ATOM 2341 N N . GLU A 1 297 ? -3.509 3.718 26.068 1.00 92.88 297 GLU A N 1
ATOM 2342 C CA . GLU A 1 297 ? -3.760 5.047 26.625 1.00 92.88 297 GLU A CA 1
ATOM 2343 C C . GLU A 1 297 ? -2.636 6.057 26.331 1.00 92.88 297 GLU A C 1
ATOM 2345 O O . GLU A 1 297 ? -2.901 7.261 26.411 1.00 92.88 297 GLU A O 1
ATOM 2350 N N . GLU A 1 298 ? -1.423 5.631 25.947 1.00 93.94 298 GLU A N 1
ATOM 2351 C CA . GLU A 1 298 ? -0.392 6.568 25.470 1.00 93.94 298 GLU A CA 1
ATOM 2352 C C . GLU A 1 298 ? -0.824 7.316 24.195 1.00 93.94 298 GLU A C 1
ATOM 2354 O O . GLU A 1 298 ? -0.572 8.517 24.067 1.00 93.94 298 GLU A O 1
ATOM 2359 N N . PHE A 1 299 ? -1.603 6.667 23.323 1.00 92.75 299 PHE A N 1
ATOM 2360 C CA . PHE A 1 299 ? -2.096 7.235 22.066 1.00 92.75 299 PHE A CA 1
ATOM 2361 C C . PHE A 1 299 ? -3.373 8.085 22.202 1.00 92.75 299 PHE A C 1
ATOM 2363 O O . PHE A 1 299 ? -3.899 8.567 21.198 1.00 92.75 299 PHE A O 1
ATOM 2370 N N . ILE A 1 300 ? -3.890 8.330 23.414 1.00 89.12 300 ILE A N 1
ATOM 2371 C CA . ILE A 1 300 ? -5.175 9.035 23.631 1.00 89.12 300 ILE A CA 1
ATOM 2372 C C . ILE A 1 300 ? -5.234 10.463 23.052 1.00 89.12 300 ILE A C 1
ATOM 2374 O O . ILE A 1 300 ? -6.318 10.980 22.782 1.00 89.12 300 ILE A O 1
ATOM 2378 N N . TYR A 1 301 ? -4.083 11.105 22.838 1.00 87.38 301 TYR A N 1
ATOM 2379 C CA . TYR A 1 301 ? -3.988 12.426 22.202 1.00 87.38 301 TYR A CA 1
ATOM 2380 C C . TYR A 1 301 ? -3.629 12.364 20.707 1.00 87.38 301 TYR A C 1
ATOM 2382 O O . TYR A 1 301 ? -3.660 13.389 20.030 1.00 87.38 301 TYR A O 1
ATOM 2390 N N . GLU A 1 302 ? -3.309 11.185 20.182 1.00 89.56 302 GLU A N 1
ATOM 2391 C CA . GLU A 1 302 ? -2.829 10.970 18.810 1.00 89.56 302 GLU A CA 1
ATOM 2392 C C . GLU A 1 302 ? -3.868 10.220 17.958 1.00 89.56 302 GLU A C 1
ATOM 2394 O O . GLU A 1 302 ? -3.946 10.437 16.745 1.00 89.56 302 GLU A O 1
ATOM 2399 N N . LEU A 1 303 ? -4.739 9.426 18.595 1.00 91.44 303 LEU A N 1
ATOM 2400 C CA . LEU A 1 303 ? -5.879 8.750 17.979 1.00 91.44 303 LEU A CA 1
ATOM 2401 C C . LEU A 1 303 ? -6.847 9.741 17.322 1.00 91.44 303 LEU A C 1
ATOM 2403 O O . LEU A 1 303 ? -7.515 10.542 17.980 1.00 91.44 303 LEU A O 1
ATOM 2407 N N . ASN A 1 304 ? -6.980 9.606 16.008 1.00 91.56 304 ASN A N 1
ATOM 2408 C CA . ASN A 1 304 ? -8.020 10.202 15.190 1.00 91.56 304 ASN A CA 1
ATOM 2409 C C . ASN A 1 304 ? -8.542 9.141 14.212 1.00 91.56 304 ASN A C 1
ATOM 2411 O O . ASN A 1 304 ? -7.784 8.301 13.723 1.00 91.56 304 ASN A O 1
ATOM 2415 N N . VAL A 1 305 ? -9.838 9.210 13.919 1.00 92.00 305 VAL A N 1
ATOM 2416 C CA . VAL A 1 305 ? -10.519 8.438 12.878 1.00 92.00 305 VAL A CA 1
ATOM 2417 C C . VAL A 1 305 ? -11.055 9.421 11.850 1.00 92.00 305 VAL A C 1
ATOM 2419 O O . VAL A 1 305 ? -11.831 10.321 12.189 1.00 92.00 305 VAL A O 1
ATOM 2422 N N . ILE A 1 306 ? -10.631 9.256 10.603 1.00 91.75 306 ILE A N 1
ATOM 2423 C CA . ILE A 1 306 ? -10.853 10.211 9.514 1.00 91.75 306 ILE A CA 1
ATOM 2424 C C . ILE A 1 306 ? -11.672 9.517 8.424 1.00 91.75 306 ILE A C 1
ATOM 2426 O O . ILE A 1 306 ? -11.230 8.493 7.914 1.00 91.75 306 ILE A O 1
ATOM 2430 N N . GLU A 1 307 ? -12.845 10.047 8.066 1.00 91.38 307 GLU A N 1
ATOM 2431 C CA . GLU A 1 307 ? -13.577 9.643 6.854 1.00 91.38 307 GLU A CA 1
ATOM 2432 C C . GLU A 1 307 ? -12.922 10.326 5.647 1.00 91.38 307 GLU A C 1
ATOM 2434 O O . GLU A 1 307 ? -12.811 11.554 5.617 1.00 91.38 307 GLU A O 1
ATOM 2439 N N . MET A 1 308 ? -12.437 9.534 4.693 1.00 88.00 308 MET A N 1
ATOM 2440 C CA . MET A 1 308 ? -11.638 10.005 3.555 1.00 88.00 308 MET A CA 1
ATOM 2441 C C . MET A 1 308 ? -12.528 10.573 2.431 1.00 88.00 308 MET A C 1
ATOM 2443 O O . MET A 1 308 ? -13.663 10.123 2.262 1.00 88.00 308 MET A O 1
ATOM 2447 N N . GLU A 1 309 ? -12.008 11.543 1.665 1.00 77.56 309 GLU A N 1
ATOM 2448 C CA . GLU A 1 309 ? -12.686 12.159 0.497 1.00 77.56 309 GLU A CA 1
ATOM 2449 C C . GLU A 1 309 ? -12.562 11.346 -0.810 1.00 77.56 309 GLU A C 1
ATOM 2451 O O . GLU A 1 309 ? -11.514 10.691 -1.014 1.00 77.56 309 GLU A O 1
#

Sequence (309 aa):
MRLLLFIILSIIVLVGCNQEQPPEDENAIQDETSEENTVEDDTEEAASSEETDTQIEDKLEGDDTEGYGKPEKSEEQPPEDLLSDVTFKEGFWINYKGEDDARSHMARTDFIPYDPKKDYTVTAASYVSYYYGEEFIKTNNYGHGGSLIIEKVPEADRVMLSIEKSRKDELEFYNAAMEDAVEGEEVNTTPAELVGRGKLVEENLAGQIMFGQEFLSEENLMRGEVIDENGNFAETENHAVTEALEYNPSADYAITVPASISYYSGSEFIETIEIEDAPAYIPRVEGANYINISFDEEFIYELNVIEME